Protein AF-A0A940RM54-F1 (afdb_monomer_lite)

Foldseek 3Di:
DLVVLLVLLVVLLVLLVVLLVLVVLVVVPVLNVVSVVLNVVSVVVNVCSVPDDPVVCVVCVVVSVVSSVVSNVSSVVSVVVSVVCLVVLLLVLLVLLLVLLVVLLVCVVVLVVQFAAPDPVRVVVLVVLNVVLVVQLVVLVVVVDSLSSLSSLVSSLVNLVSSVVRGSVVDPCSVVSNVSSVVSNVSNCSSPNDPDPPPPPDPDDDDDDDPPPPVVVVVVCVVVVNDDDPDPDDDDPPPPDDDDDDDDDDDDD

Sequence (253 aa):
MRAELLGRLVAAQFELEAAVARLRTGTDSVGIARGELSLNDLLALQRSVATASPSALAGMRAEILAAAATIANEAKQAASSSATDAPDALTTASARARDTVRAVMDGMKDFDPYLRFASDEDREAYRKREEANRRAIDAAMAEGTPEGTARALKLAEAQLRDAGAHGADTSPAYASRLEDIKRREAELQTAGVVSPAAGPKADGQASPEKPDDLGDVLAVLKAAGVSSPAAAESSGHGLAENQTSKGGEVRRG

Structure (mmCIF, N/CA/C/O backbone):
data_AF-A0A940RM54-F1
#
_entry.id   AF-A0A940RM54-F1
#
loop_
_atom_site.group_PDB
_atom_site.id
_atom_site.type_symbol
_atom_site.label_atom_id
_atom_site.label_alt_id
_atom_site.label_comp_id
_atom_site.label_asym_id
_atom_site.label_entity_id
_atom_site.label_seq_id
_atom_site.pdbx_PDB_ins_code
_atom_site.Cartn_x
_atom_site.Cartn_y
_atom_site.Cartn_z
_atom_site.occupancy
_atom_site.B_iso_or_equiv
_atom_site.auth_seq_id
_atom_site.auth_comp_id
_atom_site.auth_asym_id
_atom_site.auth_atom_id
_atom_site.pdbx_PDB_model_num
ATOM 1 N N . MET A 1 1 ? -23.381 12.497 39.908 1.00 84.94 1 MET A N 1
ATOM 2 C CA . MET A 1 1 ? -23.684 11.098 39.524 1.00 84.94 1 MET A CA 1
ATOM 3 C C . MET A 1 1 ? -24.062 10.960 38.049 1.00 84.94 1 MET A C 1
ATOM 5 O O . MET A 1 1 ? -23.284 10.352 37.336 1.00 84.94 1 MET A O 1
ATOM 9 N N . ARG A 1 2 ? -25.170 11.535 37.542 1.00 92.69 2 ARG A N 1
ATOM 10 C CA . ARG A 1 2 ? -25.539 11.399 36.109 1.00 92.69 2 ARG A CA 1
ATOM 11 C C . ARG A 1 2 ? -24.417 11.819 35.146 1.00 92.69 2 ARG A C 1
ATOM 13 O O . ARG A 1 2 ? -24.066 11.045 34.269 1.00 92.69 2 ARG A O 1
ATOM 20 N N . ALA A 1 3 ? -23.834 13.005 35.347 1.00 90.31 3 ALA A N 1
ATOM 21 C CA . ALA A 1 3 ? -22.737 13.506 34.511 1.00 90.31 3 ALA A CA 1
ATOM 22 C C . ALA A 1 3 ? -21.510 12.574 34.511 1.00 90.31 3 ALA A C 1
ATOM 24 O O . ALA A 1 3 ? -20.921 12.339 33.466 1.00 90.31 3 ALA A O 1
ATOM 25 N N . GLU A 1 4 ? -21.171 11.987 35.662 1.00 90.44 4 GLU A N 1
ATOM 26 C CA . GLU A 1 4 ? -20.072 11.020 35.780 1.00 90.44 4 GLU A CA 1
ATOM 27 C C . GLU A 1 4 ? -20.363 9.734 34.992 1.00 90.44 4 GLU A C 1
ATOM 29 O O . GLU A 1 4 ? -19.510 9.257 34.249 1.00 90.44 4 GLU A O 1
ATOM 34 N N . LEU A 1 5 ? -21.574 9.182 35.128 1.00 85.94 5 LEU A N 1
ATOM 35 C CA . LEU A 1 5 ? -21.983 7.966 34.420 1.00 85.94 5 LEU A CA 1
ATOM 36 C C . LEU A 1 5 ? -22.013 8.181 32.903 1.00 85.94 5 LEU A C 1
ATOM 38 O O . LEU A 1 5 ? -21.498 7.348 32.161 1.00 85.94 5 LEU A O 1
ATOM 42 N N . LEU A 1 6 ? -22.551 9.318 32.450 1.00 87.12 6 LEU A N 1
ATOM 43 C CA . LEU A 1 6 ? -22.520 9.700 31.038 1.00 87.12 6 LEU A CA 1
ATOM 44 C C . LEU A 1 6 ? -21.084 9.889 30.540 1.00 87.12 6 LEU A C 1
ATOM 46 O O . LEU A 1 6 ? -20.758 9.388 29.472 1.00 87.12 6 LEU A O 1
ATOM 50 N N . GLY A 1 7 ? -20.210 10.529 31.323 1.00 85.50 7 GLY A N 1
ATOM 51 C CA . GLY A 1 7 ? -18.798 10.691 30.971 1.00 85.50 7 GLY A CA 1
ATOM 52 C C . GLY A 1 7 ? -18.084 9.354 30.743 1.00 85.50 7 GLY A C 1
ATOM 53 O O . GLY A 1 7 ? -17.379 9.200 29.750 1.00 85.50 7 GLY A O 1
ATOM 54 N N . ARG A 1 8 ? -18.321 8.354 31.606 1.00 86.00 8 ARG A N 1
ATOM 55 C CA . ARG A 1 8 ? -17.757 7.000 31.435 1.00 86.00 8 ARG A CA 1
ATOM 56 C C . ARG A 1 8 ? -18.289 6.294 30.186 1.00 86.00 8 ARG A C 1
ATOM 58 O O . ARG A 1 8 ? -17.515 5.649 29.487 1.00 86.00 8 ARG A O 1
ATOM 65 N N . LEU A 1 9 ? -19.586 6.422 29.902 1.00 84.00 9 LEU A N 1
ATOM 66 C CA . LEU A 1 9 ? -20.199 5.842 28.703 1.00 84.00 9 LEU A CA 1
ATOM 67 C C . LEU A 1 9 ? -19.660 6.487 27.422 1.00 84.00 9 LEU A C 1
ATOM 69 O O . LEU A 1 9 ? -19.341 5.779 26.476 1.00 84.00 9 LEU A O 1
ATOM 73 N N . VAL A 1 10 ? -19.514 7.812 27.399 1.00 89.50 10 VAL A N 1
ATOM 74 C CA . VAL A 1 10 ? -18.951 8.535 26.249 1.00 89.50 10 VAL A CA 1
ATOM 75 C C . VAL A 1 10 ? -17.492 8.139 26.008 1.00 89.50 10 VAL A C 1
ATOM 77 O O . VAL A 1 10 ? -17.117 7.886 24.869 1.00 89.50 10 VAL A O 1
ATOM 80 N N . ALA A 1 11 ? -16.677 8.014 27.060 1.00 84.81 11 ALA A N 1
ATOM 81 C CA . ALA A 1 11 ? -15.298 7.541 26.920 1.00 84.81 11 ALA A CA 1
ATOM 82 C C . ALA A 1 11 ? -15.231 6.121 26.325 1.00 84.81 11 ALA A C 1
ATOM 84 O O . ALA A 1 11 ? -14.502 5.896 25.362 1.00 84.81 11 ALA A O 1
ATOM 85 N N . ALA A 1 12 ? -16.048 5.189 26.833 1.00 81.31 12 ALA A N 1
ATOM 86 C CA . ALA A 1 12 ? -16.131 3.829 26.295 1.00 81.31 12 ALA A CA 1
ATOM 87 C C . ALA A 1 12 ? -16.615 3.802 24.832 1.00 81.31 12 ALA A C 1
ATOM 89 O O . ALA A 1 12 ? -16.121 3.007 24.035 1.00 81.31 12 ALA A O 1
ATOM 90 N N . GLN A 1 13 ? -17.542 4.693 24.462 1.00 87.62 13 GLN A N 1
ATOM 91 C CA . GLN A 1 13 ? -18.000 4.845 23.082 1.00 87.62 13 GLN A CA 1
ATOM 92 C C . GLN A 1 13 ? -16.855 5.265 22.154 1.00 87.62 13 GLN A C 1
ATOM 94 O O . GLN A 1 13 ? -16.645 4.613 21.136 1.00 87.62 13 GLN A O 1
ATOM 99 N N . PHE A 1 14 ? -16.088 6.298 22.515 1.00 87.94 14 PHE A N 1
ATOM 100 C CA . PHE A 1 14 ? -14.946 6.745 21.709 1.00 87.94 14 PHE A CA 1
ATOM 101 C C . PHE A 1 14 ? -13.895 5.641 21.524 1.00 87.94 14 PHE A C 1
ATOM 103 O O . PHE A 1 14 ? -13.381 5.458 20.420 1.00 87.94 14 PHE A O 1
ATOM 110 N N . GLU A 1 15 ? -13.586 4.884 22.581 1.00 84.88 15 GLU A N 1
ATOM 111 C CA . GLU A 1 15 ? -12.653 3.753 22.497 1.00 84.88 15 GLU A CA 1
ATOM 112 C C . GLU A 1 15 ? -13.158 2.659 21.543 1.00 84.88 15 GLU A C 1
ATOM 114 O O . GLU A 1 15 ? -12.388 2.140 20.728 1.00 84.88 15 GLU A O 1
ATOM 119 N N . LEU A 1 16 ? -14.453 2.338 21.601 1.00 84.38 16 LEU A N 1
ATOM 120 C CA . LEU A 1 16 ? -15.072 1.325 20.750 1.00 84.38 16 LEU A CA 1
ATOM 121 C C . LEU A 1 16 ? -15.169 1.769 19.287 1.00 84.38 16 LEU A C 1
ATOM 123 O O . LEU A 1 16 ? -14.851 0.989 18.392 1.00 84.38 16 LEU A O 1
ATOM 127 N N . GLU A 1 17 ? -15.549 3.020 19.025 1.00 89.75 17 GLU A N 1
ATOM 128 C CA . GLU A 1 17 ? -15.576 3.588 17.671 1.00 89.75 17 GLU A CA 1
ATOM 129 C C . GLU A 1 17 ? -14.184 3.549 17.029 1.00 89.75 17 GLU A C 1
ATOM 131 O O . GLU A 1 17 ? -14.041 3.132 15.876 1.00 89.75 17 GLU A O 1
ATOM 136 N N . ALA A 1 18 ? -13.142 3.903 17.788 1.00 85.12 18 ALA A N 1
ATOM 137 C CA . ALA A 1 18 ? -11.762 3.806 17.325 1.00 85.12 18 ALA A CA 1
ATOM 138 C C . ALA A 1 18 ? -11.350 2.351 17.031 1.00 85.12 18 ALA A C 1
ATOM 140 O O . ALA A 1 18 ? -10.671 2.095 16.034 1.00 85.12 18 ALA A O 1
ATOM 141 N N . ALA A 1 19 ? -11.770 1.389 17.859 1.00 79.75 19 ALA A N 1
ATOM 142 C CA . ALA A 1 19 ? -11.509 -0.030 17.625 1.00 79.75 19 ALA A CA 1
ATOM 143 C C . ALA A 1 19 ? -12.221 -0.547 16.362 1.00 79.75 19 ALA A C 1
ATOM 145 O O . ALA A 1 19 ? -11.582 -1.175 15.520 1.00 79.75 19 ALA A O 1
ATOM 146 N N . VAL A 1 20 ? -13.502 -0.220 16.169 1.00 83.62 20 VAL A N 1
ATOM 147 C CA . VAL A 1 20 ? -14.267 -0.589 14.964 1.00 83.62 20 VAL A CA 1
ATOM 148 C C . VAL A 1 20 ? -13.659 0.034 13.709 1.00 83.62 20 VAL A C 1
ATOM 150 O O . VAL A 1 20 ? -13.533 -0.642 12.688 1.00 83.62 20 VAL A O 1
ATOM 153 N N . ALA A 1 21 ? -13.226 1.297 13.772 1.00 83.12 21 ALA A N 1
ATOM 154 C CA . ALA A 1 21 ? -12.535 1.945 12.661 1.00 83.12 21 ALA A CA 1
ATOM 155 C C . ALA A 1 21 ? -11.249 1.197 12.268 1.00 83.12 21 ALA A C 1
ATOM 157 O O . ALA A 1 21 ? -10.999 1.009 11.079 1.00 83.12 21 ALA A O 1
ATOM 158 N N . ARG A 1 22 ? -10.472 0.705 13.245 1.00 78.38 22 ARG A N 1
ATOM 159 C CA . ARG A 1 22 ? -9.294 -0.141 12.978 1.00 78.38 22 ARG A CA 1
ATOM 160 C C . ARG A 1 22 ? -9.685 -1.487 12.373 1.00 78.38 22 ARG A C 1
ATOM 162 O O . ARG A 1 22 ? -9.115 -1.869 11.357 1.00 78.38 22 ARG A O 1
ATOM 169 N N . LEU A 1 23 ? -10.686 -2.178 12.916 1.00 78.94 23 LEU A N 1
ATOM 170 C CA . LEU A 1 23 ? -11.147 -3.466 12.376 1.00 78.94 23 LEU A CA 1
ATOM 171 C C . LEU A 1 23 ? -11.626 -3.357 10.921 1.00 78.94 23 LEU A C 1
ATOM 173 O O . LEU A 1 23 ? -11.353 -4.244 10.114 1.00 78.94 23 LEU A O 1
ATOM 177 N N . ARG A 1 24 ? -12.252 -2.233 10.547 1.00 82.38 24 ARG A N 1
ATOM 178 C CA . ARG A 1 24 ? -12.631 -1.936 9.153 1.00 82.38 24 ARG A CA 1
ATOM 179 C C . ARG A 1 24 ? -11.439 -1.874 8.198 1.00 82.38 24 ARG A C 1
ATOM 181 O O . ARG A 1 24 ? -11.619 -2.143 7.015 1.00 82.38 24 ARG A O 1
ATOM 188 N N . THR A 1 25 ? -10.235 -1.580 8.690 1.00 77.81 25 THR A N 1
ATOM 189 C CA . THR A 1 25 ? -9.007 -1.669 7.881 1.00 77.81 25 THR A CA 1
ATOM 190 C C . THR A 1 25 ? -8.488 -3.106 7.741 1.00 77.81 25 THR A C 1
ATOM 192 O O . THR A 1 25 ? -7.849 -3.419 6.743 1.00 77.81 25 THR A O 1
ATOM 195 N N . GLY A 1 26 ? -8.802 -3.989 8.698 1.00 67.94 26 GLY A N 1
ATOM 196 C CA . GLY A 1 26 ? -8.299 -5.367 8.789 1.00 67.94 26 GLY A CA 1
ATOM 197 C C . GLY A 1 26 ? -9.201 -6.458 8.197 1.00 67.94 26 GLY A C 1
ATOM 198 O O . GLY A 1 26 ? -8.904 -7.635 8.349 1.00 67.94 26 GLY A O 1
ATOM 199 N N . THR A 1 27 ? -10.303 -6.119 7.522 1.00 70.19 27 THR A N 1
ATOM 200 C CA . THR A 1 27 ? -11.298 -7.070 6.959 1.00 70.19 27 THR A CA 1
ATOM 201 C C . THR A 1 27 ? -11.998 -8.009 7.961 1.00 70.19 27 THR A C 1
ATOM 203 O O . THR A 1 27 ? -12.752 -8.890 7.543 1.00 70.19 27 THR A O 1
ATOM 206 N N . ASP A 1 28 ? -11.846 -7.796 9.274 1.00 78.94 28 ASP A N 1
ATOM 207 C CA . ASP A 1 28 ? -12.507 -8.594 10.318 1.00 78.94 28 ASP A CA 1
ATOM 208 C C . ASP A 1 28 ? -14.006 -8.261 10.427 1.00 78.94 28 ASP A C 1
ATOM 210 O O . ASP A 1 28 ? -14.465 -7.507 11.286 1.00 78.94 28 ASP A O 1
ATOM 214 N N . SER A 1 29 ? -14.790 -8.832 9.512 1.00 79.00 29 SER A N 1
ATOM 215 C CA . SER A 1 29 ? -16.246 -8.648 9.443 1.00 79.00 29 SER A CA 1
ATOM 216 C C . SER A 1 29 ? -16.983 -9.057 10.724 1.00 79.00 29 SER A C 1
ATOM 218 O O . SER A 1 29 ? -17.984 -8.429 11.075 1.00 79.00 29 SER A O 1
ATOM 220 N N . VAL A 1 30 ? -16.481 -10.064 11.448 1.00 84.69 30 VAL A N 1
ATOM 221 C CA . VAL A 1 30 ? -17.090 -10.545 12.695 1.00 84.69 30 VAL A CA 1
ATOM 222 C C . VAL A 1 30 ? -16.838 -9.543 13.818 1.00 84.69 30 VAL A C 1
ATOM 224 O O . VAL A 1 30 ? -17.777 -9.169 14.526 1.00 84.69 30 VAL A O 1
ATOM 227 N N . GL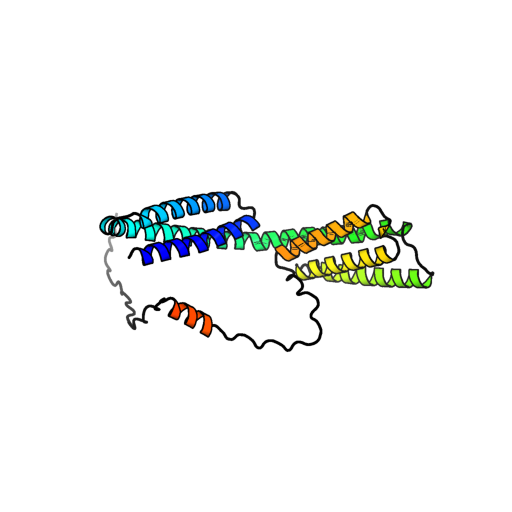Y A 1 31 ? -15.601 -9.059 13.947 1.00 84.38 31 GLY A N 1
ATOM 228 C CA . GLY A 1 31 ? -15.247 -8.008 14.896 1.00 84.38 31 GLY A CA 1
ATOM 229 C C . GLY A 1 31 ? -16.015 -6.707 14.644 1.00 84.38 31 GLY A C 1
ATOM 230 O O . GLY A 1 31 ? -16.516 -6.099 15.591 1.00 84.38 31 GLY A O 1
ATOM 231 N N . ILE A 1 32 ? -16.181 -6.309 13.376 1.00 85.31 32 ILE A N 1
ATOM 232 C CA . ILE A 1 32 ? -16.958 -5.116 12.995 1.00 85.31 32 ILE A CA 1
ATOM 233 C C . ILE A 1 32 ? -18.421 -5.259 13.427 1.00 85.31 32 ILE A C 1
ATOM 235 O O . ILE A 1 32 ? -18.931 -4.384 14.124 1.00 85.31 32 ILE A O 1
ATOM 239 N N . ALA A 1 33 ? -19.084 -6.364 13.065 1.00 86.50 33 ALA A N 1
ATOM 240 C CA . ALA A 1 33 ? -20.491 -6.584 13.402 1.00 86.50 33 ALA A CA 1
ATOM 241 C C . ALA A 1 33 ? -20.725 -6.605 14.921 1.00 86.50 33 ALA A C 1
ATOM 243 O O . ALA A 1 33 ? -21.697 -6.032 15.416 1.00 86.50 33 ALA A O 1
ATOM 244 N N . ARG A 1 34 ? -19.808 -7.223 15.677 1.00 87.50 34 ARG A N 1
ATOM 245 C CA . ARG A 1 34 ? -19.857 -7.226 17.143 1.00 87.50 34 ARG A CA 1
ATOM 246 C C . ARG A 1 34 ? -19.687 -5.821 17.720 1.00 87.50 34 ARG A C 1
ATOM 248 O O . ARG A 1 34 ? -20.461 -5.435 18.589 1.00 87.50 34 ARG A O 1
ATOM 255 N N . GLY A 1 35 ? -18.722 -5.047 17.226 1.00 88.25 35 GLY A N 1
ATOM 256 C CA . GLY A 1 35 ? -18.509 -3.676 17.688 1.00 88.25 35 GLY A CA 1
ATOM 257 C C . GLY A 1 35 ? -19.691 -2.749 17.384 1.00 88.25 35 GLY A C 1
ATOM 258 O O . GLY A 1 35 ? -20.064 -1.937 18.227 1.00 88.25 35 GLY A O 1
ATOM 259 N N . GLU A 1 36 ? -20.337 -2.902 16.226 1.00 91.06 36 GLU A N 1
ATOM 260 C CA . GLU A 1 36 ? -21.557 -2.158 15.877 1.00 91.06 36 GLU A CA 1
ATOM 261 C C . GLU A 1 36 ? -22.746 -2.517 16.779 1.00 91.06 36 GLU A C 1
ATOM 263 O O . GLU A 1 36 ? -23.523 -1.636 17.159 1.00 91.06 36 GLU A O 1
ATOM 268 N N . LEU A 1 37 ? -22.876 -3.787 17.170 1.00 92.56 37 LEU A N 1
ATOM 269 C CA . LEU A 1 37 ? -23.870 -4.210 18.157 1.00 92.56 37 LEU A CA 1
ATOM 270 C C . LEU A 1 37 ? -23.599 -3.557 19.523 1.00 92.56 37 LEU A C 1
ATOM 272 O O . LEU A 1 37 ? -24.487 -2.898 20.064 1.00 92.56 37 LEU A O 1
ATOM 276 N N . SER A 1 38 ? -22.359 -3.638 20.020 1.00 90.19 38 SER A N 1
ATOM 277 C CA . SER A 1 38 ? -21.953 -3.028 21.294 1.00 90.19 38 SER A CA 1
ATOM 278 C C . SER A 1 38 ? -22.165 -1.502 21.308 1.00 90.19 38 SER A C 1
ATOM 280 O O . SER A 1 38 ? -22.564 -0.948 22.333 1.00 90.19 38 SER A O 1
ATOM 282 N N . LEU A 1 39 ? -21.972 -0.802 20.178 1.00 91.25 39 LEU A N 1
ATOM 283 C CA . LEU A 1 39 ? -22.269 0.635 20.057 1.00 91.25 39 LEU A CA 1
ATOM 284 C C . LEU A 1 39 ? -23.768 0.939 20.195 1.00 91.25 39 LEU A C 1
ATOM 286 O O . LEU A 1 39 ? -24.143 1.898 20.874 1.00 91.25 39 LEU A O 1
ATOM 290 N N . ASN A 1 40 ? -24.633 0.124 19.587 1.00 92.56 40 ASN A N 1
ATOM 291 C CA . ASN A 1 40 ? -26.083 0.291 19.702 1.00 92.56 40 ASN A CA 1
ATOM 292 C C . ASN A 1 40 ? -26.571 0.089 21.144 1.00 92.56 40 ASN A C 1
ATOM 294 O O . ASN A 1 40 ? -27.399 0.873 21.626 1.00 92.56 40 ASN A O 1
ATOM 298 N N . ASP A 1 41 ? -26.020 -0.901 21.847 1.00 90.69 41 ASP A N 1
ATOM 299 C CA . ASP A 1 41 ? -26.321 -1.155 23.259 1.00 90.69 41 ASP A CA 1
ATOM 300 C C . ASP A 1 41 ? -25.892 0.028 24.142 1.00 90.69 41 ASP A C 1
ATOM 302 O O . ASP A 1 41 ? -26.648 0.487 25.006 1.00 90.69 41 ASP A O 1
ATOM 306 N N . LEU A 1 42 ? -24.718 0.607 23.868 1.00 91.38 42 LEU A N 1
ATOM 307 C CA . LEU A 1 42 ? -24.198 1.781 24.573 1.00 91.38 42 LEU A CA 1
ATOM 308 C C . LEU A 1 42 ? -25.112 3.007 24.378 1.00 91.38 42 LEU A C 1
ATOM 310 O O . LEU A 1 42 ? -25.454 3.691 25.347 1.00 91.38 42 LEU A O 1
ATOM 314 N N . LEU A 1 43 ? -25.591 3.250 23.154 1.00 92.06 43 LEU A N 1
ATOM 315 C CA . LEU A 1 43 ? -26.546 4.326 22.855 1.00 92.06 43 LEU A CA 1
ATOM 316 C C . LEU A 1 43 ? -27.910 4.111 23.534 1.00 92.06 43 LEU A C 1
ATOM 318 O O . LEU A 1 43 ? -28.557 5.068 23.974 1.00 92.06 43 LEU A O 1
ATOM 322 N N . ALA A 1 44 ? -28.383 2.866 23.636 1.00 93.19 44 ALA A N 1
ATOM 323 C CA . ALA A 1 44 ? -29.595 2.541 24.389 1.00 93.19 44 ALA A CA 1
ATOM 324 C C . ALA A 1 44 ? -29.419 2.814 25.896 1.00 93.19 44 ALA A C 1
ATOM 326 O O . ALA A 1 44 ? -30.299 3.412 26.530 1.00 93.19 44 ALA A O 1
ATOM 327 N N . LEU A 1 45 ? -28.256 2.466 26.452 1.00 92.69 45 LEU A N 1
ATOM 328 C CA . LEU A 1 45 ? -27.916 2.719 27.850 1.00 92.69 45 LEU A CA 1
ATOM 329 C C . LEU A 1 45 ? -27.782 4.223 28.146 1.00 92.69 45 LEU A C 1
ATOM 331 O O . LEU A 1 45 ? -28.334 4.703 29.136 1.00 92.69 45 LEU A O 1
ATOM 335 N N . GLN A 1 46 ? -27.146 5.000 27.261 1.00 92.94 46 GLN A N 1
ATOM 336 C CA . GLN A 1 46 ? -27.059 6.463 27.380 1.00 92.94 46 GLN A CA 1
ATOM 337 C C . GLN A 1 46 ? -28.444 7.126 27.410 1.00 92.94 46 GLN A C 1
ATOM 339 O O . GLN A 1 46 ? -28.700 7.981 28.264 1.00 92.94 46 GLN A O 1
ATOM 344 N N . ARG A 1 47 ? -29.365 6.705 26.527 1.00 94.88 47 ARG A N 1
ATOM 345 C CA . ARG A 1 47 ? -30.757 7.192 26.526 1.00 94.88 47 ARG A CA 1
ATOM 346 C C . ARG A 1 47 ? -31.472 6.867 27.839 1.00 94.88 47 ARG A C 1
ATOM 348 O O . ARG A 1 47 ? -32.131 7.740 28.398 1.00 94.88 47 ARG A O 1
ATOM 355 N N . SER A 1 48 ? -31.272 5.660 28.367 1.00 94.75 48 SER A N 1
ATOM 356 C CA . SER A 1 48 ? -31.848 5.235 29.650 1.00 94.75 48 SER A CA 1
ATOM 357 C C . SER A 1 48 ? -31.320 6.072 30.823 1.00 94.75 48 SER A C 1
ATOM 359 O O . SER A 1 48 ? -32.099 6.539 31.653 1.00 94.75 48 SER A O 1
ATOM 361 N N . VAL A 1 49 ? -30.012 6.356 30.862 1.00 93.12 49 VAL A N 1
ATOM 362 C CA . VAL A 1 49 ? -29.375 7.211 31.885 1.00 93.12 49 VAL A CA 1
ATOM 363 C C . VAL A 1 49 ? -29.868 8.661 31.819 1.00 93.12 49 VAL A C 1
ATOM 365 O O . VAL A 1 49 ? -30.022 9.315 32.859 1.00 93.12 49 VAL A O 1
ATOM 368 N N . ALA A 1 50 ? -30.131 9.173 30.614 1.00 92.81 50 ALA A N 1
ATOM 369 C CA . ALA A 1 50 ? -30.620 10.534 30.417 1.00 92.81 50 ALA A CA 1
ATOM 370 C C . ALA A 1 50 ? -32.005 10.752 31.055 1.00 92.81 50 ALA A C 1
ATOM 372 O O . ALA A 1 50 ? -32.241 11.805 31.654 1.00 92.81 50 ALA A O 1
ATOM 373 N N . THR A 1 51 ? -32.889 9.750 30.993 1.00 95.69 51 THR A N 1
ATOM 374 C CA . THR A 1 51 ? -34.264 9.831 31.516 1.00 95.69 51 THR A CA 1
ATOM 375 C C . THR A 1 51 ? -34.454 9.202 32.901 1.00 95.69 51 THR A C 1
ATOM 377 O O . THR A 1 51 ? -35.487 9.425 33.529 1.00 95.69 51 THR A O 1
ATOM 380 N N . ALA A 1 52 ? -33.486 8.431 33.410 1.00 95.50 52 ALA A N 1
ATOM 381 C CA . ALA A 1 52 ? -33.590 7.734 34.694 1.00 95.50 52 ALA A CA 1
ATOM 382 C C . ALA A 1 52 ? -33.707 8.689 35.896 1.00 95.50 52 ALA A C 1
ATOM 384 O O . ALA A 1 52 ? -32.989 9.689 35.996 1.00 95.50 52 ALA A O 1
ATOM 385 N N . SER A 1 53 ? -34.573 8.349 36.855 1.00 96.69 53 SER A N 1
ATOM 386 C CA . SER A 1 53 ? -34.669 9.046 38.143 1.00 96.69 53 SER A CA 1
ATOM 387 C C . SER A 1 53 ? -33.397 8.847 38.992 1.00 96.69 53 SER A C 1
ATOM 389 O O . SER A 1 53 ? -32.634 7.910 38.747 1.00 96.69 53 SER A O 1
ATOM 391 N N . PRO A 1 54 ? -33.146 9.674 40.026 1.00 93.69 54 PRO A N 1
ATOM 392 C CA . PRO A 1 54 ? -31.966 9.516 40.883 1.00 93.69 54 PRO A CA 1
ATOM 393 C C . PRO A 1 54 ? -31.839 8.136 41.549 1.00 93.69 54 PRO A C 1
ATOM 395 O O . PRO A 1 54 ? -30.734 7.606 41.640 1.00 93.69 54 PRO A O 1
ATOM 398 N N . SER A 1 55 ? -32.951 7.528 41.978 1.00 93.19 55 SER A N 1
ATOM 399 C CA . SER A 1 55 ? -32.953 6.181 42.566 1.00 93.19 55 SER A CA 1
ATOM 400 C C . SER A 1 55 ? -32.676 5.092 41.527 1.00 93.19 55 SER A C 1
ATOM 402 O O . SER A 1 55 ? -31.905 4.175 41.798 1.00 93.19 55 SER A O 1
ATOM 404 N N . ALA A 1 56 ? -33.232 5.219 40.317 1.00 94.25 56 ALA A N 1
ATOM 405 C CA . ALA A 1 56 ? -32.941 4.310 39.211 1.00 94.25 56 ALA A CA 1
ATOM 406 C C . ALA A 1 56 ? -31.464 4.388 38.786 1.00 94.25 56 ALA A C 1
ATOM 408 O O . ALA A 1 56 ? -30.831 3.356 38.582 1.00 94.25 56 ALA A O 1
ATOM 409 N N . LEU A 1 57 ? -30.879 5.593 38.746 1.00 92.69 57 LEU A N 1
ATOM 410 C CA . LEU A 1 57 ? -29.452 5.790 38.457 1.00 92.69 57 LEU A CA 1
ATOM 411 C C . LEU A 1 57 ? -28.540 5.083 39.465 1.00 92.69 57 LEU A C 1
ATOM 413 O O . LEU A 1 57 ? -27.507 4.539 39.077 1.00 92.69 57 LEU A O 1
ATOM 417 N N . ALA A 1 58 ? -28.914 5.073 40.747 1.00 90.31 58 ALA A N 1
ATOM 418 C CA . ALA A 1 58 ? -28.165 4.344 41.764 1.00 90.31 58 ALA A CA 1
ATOM 419 C C . ALA A 1 58 ? -28.186 2.826 41.502 1.00 90.31 58 ALA A C 1
ATOM 421 O O . ALA A 1 58 ? -27.148 2.179 41.640 1.00 90.31 58 ALA A O 1
ATOM 422 N N . GLY A 1 59 ? -29.327 2.281 41.058 1.00 92.06 59 GLY A N 1
ATOM 423 C CA . GLY A 1 59 ? -29.460 0.875 40.657 1.00 92.06 59 GLY A CA 1
ATOM 424 C C . GLY A 1 59 ? -28.681 0.522 39.384 1.00 92.06 59 GLY A C 1
ATOM 425 O O . GLY A 1 59 ? -28.022 -0.511 39.335 1.00 92.06 59 GLY A O 1
ATOM 426 N N . MET A 1 60 ? -28.670 1.416 38.391 1.00 91.31 60 MET A N 1
ATOM 427 C CA . MET A 1 60 ? -27.967 1.220 37.111 1.00 91.31 60 MET A CA 1
ATOM 428 C C . MET A 1 60 ? -26.441 1.351 37.220 1.00 91.31 60 MET A C 1
ATOM 430 O O . MET A 1 60 ? -25.720 1.008 36.285 1.00 91.31 60 MET A O 1
ATOM 434 N N . ARG A 1 61 ? -25.906 1.864 38.337 1.00 90.38 61 ARG A N 1
ATOM 435 C CA . ARG A 1 61 ? -24.471 2.170 38.465 1.00 90.38 61 ARG A CA 1
ATOM 436 C C . ARG A 1 61 ? -23.582 0.954 38.202 1.00 90.38 61 ARG A C 1
ATOM 438 O O . ARG A 1 61 ? -22.583 1.088 37.502 1.00 90.38 61 ARG A O 1
ATOM 445 N N . ALA A 1 62 ? -23.920 -0.207 38.761 1.00 86.62 62 ALA A N 1
ATOM 446 C CA . ALA A 1 62 ? -23.128 -1.422 38.574 1.00 86.62 62 ALA A CA 1
ATOM 447 C C . ALA A 1 62 ? -23.174 -1.913 37.118 1.00 86.62 62 ALA A C 1
ATOM 449 O O . ALA A 1 62 ? -22.142 -2.283 36.566 1.00 86.62 62 ALA A O 1
ATOM 450 N N . GLU A 1 63 ? -24.345 -1.834 36.485 1.00 89.31 63 GLU A N 1
ATOM 451 C CA . GLU A 1 63 ? -24.556 -2.215 35.087 1.00 89.31 63 GLU A CA 1
ATOM 452 C C . GLU A 1 63 ? -23.766 -1.316 34.127 1.00 89.31 63 GLU A C 1
ATOM 454 O O . GLU A 1 63 ? -23.065 -1.816 33.255 1.00 89.31 63 GLU A O 1
ATOM 459 N N . ILE A 1 64 ? -23.774 0.003 34.347 1.00 87.38 64 ILE A N 1
ATOM 460 C CA . ILE A 1 64 ? -23.009 0.967 33.539 1.00 87.38 64 ILE A CA 1
ATOM 461 C C . ILE A 1 64 ? -21.504 0.720 33.648 1.00 87.38 64 ILE A C 1
ATOM 463 O O . ILE A 1 64 ? -20.791 0.772 32.647 1.00 87.38 64 ILE A O 1
ATOM 467 N N . LEU A 1 65 ? -21.008 0.448 34.859 1.00 84.38 65 LEU A N 1
ATOM 468 C CA . LEU A 1 65 ? -19.592 0.149 35.069 1.00 84.38 65 LEU A CA 1
ATOM 469 C C . LEU A 1 65 ? -19.190 -1.177 34.419 1.00 84.38 65 LEU A C 1
ATOM 471 O O . LEU A 1 65 ? -18.120 -1.246 33.818 1.00 84.38 65 LEU A O 1
ATOM 475 N N . ALA A 1 66 ? -20.045 -2.197 34.504 1.00 86.81 66 ALA A N 1
ATOM 476 C CA . ALA A 1 66 ? -19.820 -3.479 33.848 1.00 86.81 66 ALA A CA 1
ATOM 477 C C . ALA A 1 66 ? -19.831 -3.339 32.318 1.00 86.81 66 ALA A C 1
ATOM 479 O O . ALA A 1 66 ? -18.917 -3.831 31.664 1.00 86.81 66 ALA A O 1
ATOM 480 N N . ALA A 1 67 ? -20.800 -2.613 31.752 1.00 83.19 67 ALA A N 1
ATOM 481 C CA . ALA A 1 67 ? -20.885 -2.357 30.316 1.00 83.19 67 ALA A CA 1
ATOM 482 C C . ALA A 1 67 ? -19.644 -1.612 29.801 1.00 83.19 67 ALA A C 1
ATOM 484 O O . ALA A 1 67 ? -19.008 -2.059 28.849 1.00 83.19 67 ALA A O 1
ATOM 485 N N . ALA A 1 68 ? -19.238 -0.529 30.475 1.00 79.75 68 ALA A N 1
ATOM 486 C CA . ALA A 1 68 ? -18.039 0.222 30.108 1.00 79.75 68 ALA A CA 1
ATOM 487 C C . ALA A 1 68 ? -16.764 -0.638 30.191 1.00 79.75 68 ALA A C 1
ATOM 489 O O . ALA A 1 68 ? -15.919 -0.568 29.301 1.00 79.75 68 ALA A O 1
ATOM 490 N N . ALA A 1 69 ? -16.628 -1.477 31.225 1.00 84.56 69 ALA A N 1
ATOM 491 C CA . ALA A 1 69 ? -15.482 -2.373 31.370 1.00 84.56 69 ALA A CA 1
ATOM 492 C C . ALA A 1 69 ? -15.445 -3.464 30.288 1.00 84.56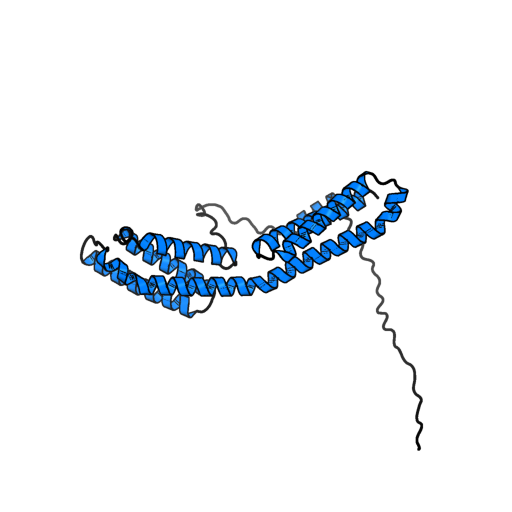 69 ALA A C 1
ATOM 494 O O . ALA A 1 69 ? -14.379 -3.743 29.740 1.00 84.56 69 ALA A O 1
ATOM 495 N N . THR A 1 70 ? -16.594 -4.060 29.958 1.00 86.69 70 THR A N 1
ATOM 496 C CA . THR A 1 70 ? -16.713 -5.036 28.866 1.00 86.69 70 THR A CA 1
ATOM 497 C C . THR A 1 70 ? -16.296 -4.409 27.542 1.00 86.69 70 THR A C 1
ATOM 499 O O . THR A 1 70 ? -15.448 -4.967 26.856 1.00 86.69 70 THR A O 1
ATOM 502 N N . ILE A 1 71 ? -16.798 -3.214 27.231 1.00 83.19 71 ILE A N 1
ATOM 503 C CA . ILE A 1 71 ? -16.489 -2.504 25.985 1.00 83.19 71 ILE A CA 1
ATOM 504 C C . ILE A 1 71 ? -15.006 -2.131 25.901 1.00 83.19 71 ILE A C 1
ATOM 506 O O . ILE A 1 71 ? -14.368 -2.377 24.879 1.00 83.19 71 ILE A O 1
ATOM 510 N N . ALA A 1 72 ? -14.421 -1.617 26.985 1.00 80.69 72 ALA A N 1
ATOM 511 C CA . ALA A 1 72 ? -12.989 -1.330 27.034 1.00 80.69 72 ALA A CA 1
ATOM 512 C C . ALA A 1 72 ? -12.141 -2.600 26.819 1.00 80.69 72 ALA A C 1
ATOM 514 O O . ALA A 1 72 ? -11.095 -2.558 26.169 1.00 80.69 72 ALA A O 1
ATOM 515 N N . ASN A 1 73 ? -12.583 -3.751 27.338 1.00 85.75 73 ASN A N 1
ATOM 516 C CA . ASN A 1 73 ? -11.915 -5.031 27.107 1.00 85.75 73 ASN A CA 1
ATOM 517 C C . ASN A 1 73 ? -12.084 -5.526 25.663 1.00 85.75 73 ASN A C 1
ATOM 519 O O . ASN A 1 73 ? -11.109 -6.007 25.089 1.00 85.75 73 ASN A O 1
ATOM 523 N N . GLU A 1 74 ? -13.264 -5.372 25.056 1.00 84.25 74 GLU A N 1
ATOM 524 C CA . GLU A 1 74 ? -13.498 -5.687 23.639 1.00 84.25 74 GLU A CA 1
ATOM 525 C C . GLU A 1 74 ? -12.625 -4.817 22.723 1.00 84.25 74 GLU A C 1
ATOM 527 O O . GLU A 1 74 ? -11.963 -5.340 21.828 1.00 84.25 74 GLU A O 1
ATOM 532 N N . ALA A 1 75 ? -12.534 -3.512 22.993 1.00 77.75 75 ALA A N 1
ATOM 533 C CA . ALA A 1 75 ? -11.675 -2.594 22.249 1.00 77.75 75 ALA A CA 1
ATOM 534 C C . ALA A 1 75 ? -10.185 -2.970 22.364 1.00 77.75 75 ALA A C 1
ATOM 536 O O . ALA A 1 75 ? -9.454 -2.945 21.369 1.00 77.75 75 ALA A O 1
ATOM 537 N N . LYS A 1 76 ? -9.728 -3.375 23.559 1.00 82.50 76 LYS A N 1
ATOM 538 C CA . LYS A 1 76 ? -8.360 -3.885 23.771 1.00 82.50 76 LYS A CA 1
ATOM 539 C C . LYS A 1 76 ? -8.111 -5.199 23.035 1.00 82.50 76 LYS A C 1
ATOM 541 O O . LYS A 1 76 ? -7.056 -5.344 22.423 1.00 82.50 76 LYS A O 1
ATOM 546 N N . GLN A 1 77 ? -9.065 -6.131 23.072 1.00 82.25 77 GLN A N 1
ATOM 547 C CA . GLN A 1 77 ? -8.967 -7.404 22.356 1.00 82.25 77 GLN A CA 1
ATOM 548 C C . GLN A 1 77 ? -8.885 -7.179 20.846 1.00 82.25 77 GLN A C 1
ATOM 550 O O . GLN A 1 77 ? -7.945 -7.664 20.223 1.00 82.25 77 GLN A O 1
ATOM 555 N N . ALA A 1 78 ? -9.774 -6.356 20.287 1.00 77.94 78 ALA A N 1
ATOM 556 C CA . ALA A 1 78 ? -9.744 -5.966 18.880 1.00 77.94 78 ALA A CA 1
ATOM 557 C C . ALA A 1 78 ? -8.385 -5.368 18.483 1.00 77.94 78 ALA A C 1
ATOM 559 O O . ALA A 1 78 ? -7.790 -5.786 17.493 1.00 77.94 78 ALA A O 1
ATOM 560 N N . ALA A 1 79 ? -7.846 -4.452 19.297 1.00 73.00 79 ALA A N 1
ATOM 561 C CA . ALA A 1 79 ? -6.530 -3.864 19.057 1.00 73.00 79 ALA A CA 1
ATOM 562 C C . ALA A 1 79 ? -5.391 -4.901 19.099 1.00 73.00 79 ALA A C 1
ATOM 564 O O . ALA A 1 79 ? -4.451 -4.806 18.311 1.00 73.00 79 ALA A O 1
ATOM 565 N N . SER A 1 80 ? -5.468 -5.896 19.988 1.00 75.56 80 SER A N 1
ATOM 566 C CA . SER A 1 80 ? -4.470 -6.970 20.070 1.00 75.56 80 SER A CA 1
ATOM 567 C C . SER A 1 80 ? -4.566 -7.983 18.923 1.00 75.56 80 SER A C 1
ATOM 569 O O . SER A 1 80 ? -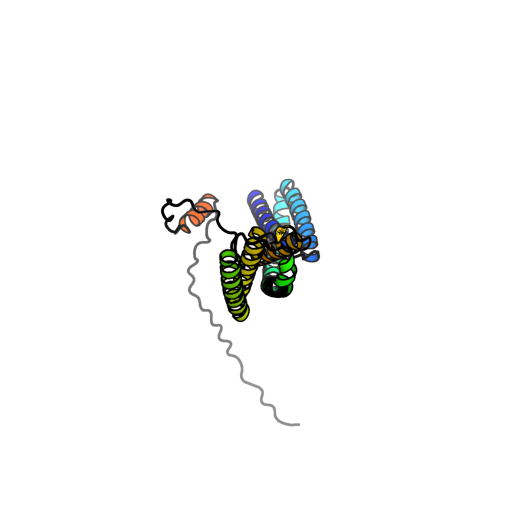3.533 -8.431 18.428 1.00 75.56 80 SER A O 1
ATOM 571 N N . SER A 1 81 ? -5.775 -8.287 18.443 1.00 68.75 81 SER A N 1
ATOM 572 C CA . SER A 1 81 ? -5.992 -9.155 17.281 1.00 68.75 81 SER A CA 1
ATOM 573 C C . SER A 1 81 ? -5.436 -8.517 16.006 1.00 68.75 81 SER A C 1
ATOM 575 O O . SER A 1 81 ? -4.697 -9.162 15.270 1.00 68.75 81 SER A O 1
ATOM 577 N N . SER A 1 82 ? -5.638 -7.207 15.811 1.00 60.53 82 SER A N 1
ATOM 578 C CA . SER A 1 82 ? -5.050 -6.482 14.670 1.00 60.53 82 SER A CA 1
ATOM 579 C C . SER A 1 82 ? -3.514 -6.498 14.669 1.00 60.53 82 SER A C 1
ATOM 581 O O . SER A 1 82 ? -2.890 -6.475 13.611 1.00 60.53 82 SER A O 1
ATOM 583 N N . ALA A 1 83 ? -2.883 -6.544 15.847 1.00 58.00 83 ALA A N 1
ATOM 584 C CA . ALA A 1 83 ? -1.427 -6.613 15.963 1.00 58.00 83 ALA A CA 1
ATOM 585 C C . ALA A 1 83 ? -0.859 -7.988 15.574 1.00 58.00 83 ALA A C 1
ATOM 587 O O . ALA A 1 83 ? 0.322 -8.080 15.244 1.00 58.00 83 ALA A O 1
ATOM 588 N N . THR A 1 84 ? -1.683 -9.042 15.600 1.00 55.72 84 THR A N 1
ATOM 589 C CA . THR A 1 84 ? -1.267 -10.389 15.181 1.00 55.72 84 THR A CA 1
ATOM 590 C C . THR A 1 84 ? -1.327 -10.545 13.658 1.00 55.72 84 THR A C 1
ATOM 592 O O . THR A 1 84 ? -0.469 -11.213 13.093 1.00 55.72 84 THR A O 1
ATOM 595 N N . ASP A 1 85 ? -2.244 -9.835 12.990 1.00 58.62 85 ASP A N 1
ATOM 596 C CA . ASP A 1 85 ? -2.387 -9.842 11.525 1.00 58.62 85 ASP A CA 1
ATOM 597 C C . ASP A 1 85 ? -1.441 -8.864 10.803 1.00 58.62 85 ASP A C 1
ATOM 599 O O . ASP A 1 85 ? -1.122 -9.044 9.629 1.00 58.62 85 ASP A O 1
ATOM 603 N N . ALA A 1 86 ? -0.960 -7.817 11.482 1.00 60.12 86 ALA A N 1
ATOM 604 C CA . ALA A 1 86 ? -0.030 -6.838 10.911 1.00 60.12 86 ALA A CA 1
ATOM 605 C C . ALA A 1 86 ? 1.275 -7.444 10.333 1.00 60.12 86 ALA A C 1
ATOM 607 O O . ALA A 1 86 ? 1.630 -7.096 9.200 1.00 60.12 86 ALA A O 1
ATOM 608 N N . PRO A 1 87 ? 1.999 -8.350 11.030 1.00 62.75 87 PRO A N 1
ATOM 609 C CA . PRO A 1 87 ? 3.179 -9.001 10.455 1.00 62.75 87 PRO A CA 1
ATOM 610 C C . PRO A 1 87 ? 2.841 -9.882 9.241 1.00 62.75 87 PRO A C 1
ATOM 612 O O . PRO A 1 87 ? 3.636 -9.947 8.298 1.00 62.75 87 PRO A O 1
ATOM 615 N N . ASP A 1 88 ? 1.651 -10.484 9.201 1.00 77.81 88 ASP A N 1
ATOM 616 C CA . ASP A 1 88 ? 1.191 -11.290 8.064 1.00 77.81 88 ASP A CA 1
ATOM 617 C C . ASP A 1 88 ? 0.804 -10.420 6.861 1.00 77.81 88 ASP A C 1
ATOM 619 O O . ASP A 1 88 ? 1.170 -10.730 5.719 1.00 77.81 88 ASP A O 1
ATOM 623 N N . ALA A 1 89 ? 0.142 -9.284 7.097 1.00 81.12 89 ALA A N 1
ATOM 624 C CA . ALA A 1 89 ? -0.188 -8.302 6.067 1.00 81.12 89 ALA A CA 1
ATOM 625 C C . ALA A 1 89 ? 1.080 -7.727 5.421 1.00 81.12 89 ALA A C 1
ATOM 627 O O . ALA A 1 89 ? 1.187 -7.671 4.192 1.00 81.12 89 ALA A O 1
ATOM 628 N N . LEU A 1 90 ? 2.076 -7.377 6.238 1.00 87.19 90 LEU A N 1
ATOM 629 C CA . LEU A 1 90 ? 3.367 -6.878 5.776 1.00 87.19 90 LEU A CA 1
ATOM 630 C C . LEU A 1 90 ? 4.152 -7.926 4.976 1.00 87.19 90 LEU A C 1
ATOM 632 O O . LEU A 1 90 ? 4.675 -7.635 3.894 1.00 87.19 90 LEU A O 1
ATOM 636 N N . THR A 1 91 ? 4.214 -9.158 5.479 1.00 87.81 91 THR A N 1
ATOM 637 C CA . THR A 1 91 ? 4.895 -10.266 4.796 1.00 87.81 91 THR A CA 1
ATOM 638 C C . THR A 1 91 ? 4.233 -10.561 3.449 1.00 87.81 91 THR A C 1
ATOM 640 O O . THR A 1 91 ? 4.920 -10.713 2.433 1.00 87.81 91 THR A O 1
ATOM 643 N N . THR A 1 92 ? 2.898 -10.556 3.411 1.00 89.06 92 THR A N 1
ATOM 644 C CA . THR A 1 92 ? 2.102 -10.763 2.194 1.00 89.06 92 THR A CA 1
ATOM 645 C C . THR A 1 92 ? 2.303 -9.633 1.183 1.00 89.06 92 THR A C 1
ATOM 647 O O . THR A 1 92 ? 2.565 -9.905 0.008 1.00 89.06 92 THR A O 1
ATOM 650 N N . ALA A 1 93 ? 2.231 -8.371 1.618 1.00 91.12 93 ALA A N 1
ATOM 651 C CA . ALA A 1 93 ? 2.478 -7.209 0.764 1.00 91.12 93 ALA A CA 1
ATOM 652 C C . ALA A 1 93 ? 3.901 -7.242 0.183 1.00 91.12 93 ALA A C 1
ATOM 654 O O . ALA A 1 93 ? 4.092 -7.071 -1.022 1.00 91.12 93 ALA A O 1
ATOM 655 N N . SER A 1 94 ? 4.893 -7.576 1.012 1.00 93.75 94 SER A N 1
ATOM 656 C CA . SER A 1 94 ? 6.292 -7.713 0.593 1.00 93.75 94 SER A CA 1
ATOM 657 C C . SER A 1 94 ? 6.497 -8.861 -0.398 1.00 93.75 94 SER A C 1
ATOM 659 O O . SER A 1 94 ? 7.272 -8.733 -1.341 1.00 93.75 94 SER A O 1
ATOM 661 N N . ALA A 1 95 ? 5.814 -9.996 -0.238 1.00 93.69 95 ALA A N 1
ATOM 662 C CA . ALA A 1 95 ? 5.868 -11.086 -1.215 1.00 93.69 95 ALA A CA 1
ATOM 663 C C . ALA A 1 95 ? 5.295 -10.660 -2.578 1.00 93.69 95 ALA A C 1
ATOM 665 O O . ALA A 1 95 ? 5.971 -10.788 -3.597 1.00 93.69 95 ALA A O 1
ATOM 666 N N . ARG A 1 96 ? 4.102 -10.053 -2.592 1.00 94.94 96 ARG A N 1
ATOM 667 C CA . ARG A 1 96 ? 3.451 -9.576 -3.825 1.00 94.94 96 ARG A CA 1
ATOM 668 C C . ARG A 1 96 ? 4.251 -8.486 -4.535 1.00 94.94 96 ARG A C 1
ATOM 670 O O . ARG A 1 96 ? 4.314 -8.472 -5.766 1.00 94.94 96 ARG A O 1
ATOM 677 N N . ALA A 1 97 ? 4.857 -7.575 -3.777 1.00 97.00 97 ALA A N 1
ATOM 678 C CA . ALA A 1 97 ? 5.733 -6.546 -4.321 1.00 97.00 97 ALA A CA 1
ATOM 679 C C . ALA A 1 97 ? 6.987 -7.162 -4.958 1.00 97.00 97 ALA A C 1
ATOM 681 O O . ALA A 1 97 ? 7.312 -6.813 -6.090 1.00 97.00 97 ALA A O 1
ATOM 682 N N . ARG A 1 98 ? 7.630 -8.139 -4.301 1.00 96.88 98 ARG A N 1
ATOM 683 C CA . ARG A 1 98 ? 8.766 -8.885 -4.874 1.00 96.88 98 ARG A CA 1
ATOM 684 C C . ARG A 1 98 ? 8.400 -9.580 -6.183 1.00 96.88 98 ARG A C 1
ATOM 686 O O . ARG A 1 98 ? 9.154 -9.487 -7.149 1.00 96.88 98 ARG A O 1
ATOM 693 N N . ASP A 1 99 ? 7.248 -10.240 -6.236 1.00 97.25 99 ASP A N 1
ATOM 694 C CA . ASP A 1 99 ? 6.783 -10.907 -7.457 1.00 97.25 99 ASP A CA 1
ATOM 695 C C . ASP A 1 99 ? 6.485 -9.905 -8.576 1.00 97.25 99 ASP A C 1
ATOM 697 O O . ASP A 1 99 ? 6.825 -10.149 -9.731 1.00 97.25 99 ASP A O 1
ATOM 701 N N . THR A 1 100 ? 5.932 -8.739 -8.230 1.00 98.06 100 THR A N 1
ATOM 702 C CA . THR A 1 100 ? 5.688 -7.651 -9.188 1.00 98.06 100 THR A CA 1
ATOM 703 C C . THR A 1 100 ? 7.001 -7.089 -9.735 1.00 98.06 100 THR A C 1
ATOM 705 O O . THR A 1 100 ? 7.125 -6.924 -10.944 1.00 98.06 100 THR A O 1
ATOM 708 N N . VAL A 1 101 ? 8.007 -6.857 -8.882 1.00 98.19 101 VAL A N 1
ATOM 709 C CA . VAL A 1 101 ? 9.346 -6.421 -9.317 1.00 98.19 101 VAL A CA 1
ATOM 710 C C . VAL A 1 101 ? 9.950 -7.423 -10.297 1.00 98.19 101 VAL A C 1
ATOM 712 O O . VAL A 1 101 ? 10.394 -7.019 -11.369 1.00 98.19 101 VAL A O 1
ATOM 715 N N . ARG A 1 102 ? 9.922 -8.725 -9.978 1.00 97.94 102 ARG A N 1
ATOM 716 C CA . ARG A 1 102 ? 10.432 -9.772 -10.881 1.00 97.94 102 ARG A CA 1
ATOM 717 C C . ARG A 1 102 ? 9.698 -9.767 -12.218 1.00 97.94 102 ARG A C 1
ATOM 719 O O . ARG A 1 102 ? 10.343 -9.671 -13.253 1.00 97.94 102 ARG A O 1
ATOM 726 N N . ALA A 1 103 ? 8.365 -9.773 -12.193 1.00 97.31 103 ALA A N 1
ATOM 727 C CA . ALA A 1 103 ? 7.551 -9.772 -13.405 1.00 97.31 103 ALA A CA 1
ATOM 728 C C . ALA A 1 103 ? 7.810 -8.541 -14.292 1.00 97.31 103 ALA A C 1
ATOM 730 O O . ALA A 1 103 ? 7.888 -8.662 -15.514 1.00 97.31 103 ALA A O 1
ATOM 731 N N . VAL A 1 104 ? 7.973 -7.358 -13.688 1.00 97.38 104 VAL A N 1
ATOM 732 C CA . VAL A 1 104 ? 8.328 -6.132 -14.417 1.00 97.38 104 VAL A CA 1
ATOM 733 C C . VAL A 1 104 ? 9.706 -6.272 -15.054 1.00 97.38 104 VAL A C 1
ATOM 735 O O . VAL A 1 104 ? 9.836 -6.014 -16.248 1.00 97.38 104 VAL A O 1
ATOM 738 N N . MET A 1 105 ? 10.713 -6.706 -14.290 1.00 97.69 105 MET A N 1
ATOM 739 C CA . MET A 1 105 ? 12.093 -6.812 -14.770 1.00 97.69 105 MET A CA 1
ATOM 740 C C . MET A 1 105 ? 12.275 -7.880 -15.849 1.00 97.69 105 MET A C 1
ATOM 742 O O . MET A 1 105 ? 12.958 -7.618 -16.842 1.00 97.69 105 MET A O 1
ATOM 746 N N . ASP A 1 106 ? 11.629 -9.036 -15.702 1.00 96.94 106 ASP A N 1
ATOM 747 C CA . ASP A 1 106 ? 11.621 -10.103 -16.706 1.00 96.94 106 ASP A CA 1
ATOM 748 C C . ASP A 1 106 ? 10.941 -9.635 -18.000 1.00 96.94 106 ASP A C 1
ATOM 750 O O . ASP A 1 106 ? 11.420 -9.908 -19.102 1.00 96.94 106 ASP A O 1
ATOM 754 N N . GLY A 1 107 ? 9.862 -8.858 -17.867 1.00 96.19 107 GLY A N 1
ATOM 755 C CA . GLY A 1 107 ? 9.113 -8.302 -18.986 1.00 96.19 107 GLY A CA 1
ATOM 756 C C . GLY A 1 107 ? 9.739 -7.065 -19.638 1.00 96.19 107 GLY A C 1
ATOM 757 O O . GLY A 1 107 ? 9.206 -6.597 -20.642 1.00 96.19 107 GLY A O 1
ATOM 758 N N . MET A 1 108 ? 10.830 -6.489 -19.118 1.00 96.94 108 MET A N 1
ATOM 759 C CA . MET A 1 108 ? 11.372 -5.224 -19.651 1.00 96.94 108 MET A CA 1
ATOM 760 C C . MET A 1 108 ? 11.748 -5.303 -21.137 1.00 96.94 108 MET A C 1
ATOM 762 O O . MET A 1 108 ? 11.590 -4.324 -21.863 1.00 96.94 108 MET A O 1
ATOM 766 N N . LYS A 1 109 ? 12.176 -6.478 -21.611 1.00 96.50 109 LYS A N 1
ATOM 767 C CA . LYS A 1 109 ? 12.516 -6.704 -23.026 1.00 96.50 109 LYS A CA 1
ATOM 768 C C . LYS A 1 109 ? 11.314 -6.597 -23.964 1.00 96.50 109 LYS A C 1
ATOM 770 O O . LYS A 1 109 ? 11.492 -6.302 -25.142 1.00 96.50 109 LYS A O 1
ATOM 775 N N . ASP A 1 110 ? 10.094 -6.761 -23.456 1.00 97.31 110 ASP A N 1
ATOM 776 C CA . ASP A 1 110 ? 8.872 -6.606 -24.255 1.00 97.31 110 ASP A CA 1
ATOM 777 C C . ASP A 1 110 ? 8.695 -5.165 -24.763 1.00 97.31 110 ASP A C 1
ATOM 779 O O . ASP A 1 110 ? 7.943 -4.921 -25.709 1.00 97.31 110 ASP A O 1
ATOM 783 N N . PHE A 1 111 ? 9.389 -4.202 -24.145 1.00 98.19 111 PHE A N 1
ATOM 784 C CA . PHE A 1 111 ? 9.375 -2.805 -24.559 1.00 98.19 111 PHE A CA 1
ATOM 785 C C . PHE A 1 111 ? 10.391 -2.480 -25.655 1.00 98.19 111 PHE A C 1
ATOM 787 O O . PHE A 1 111 ? 10.219 -1.464 -26.323 1.00 98.19 111 PHE A O 1
ATOM 794 N N . ASP A 1 112 ? 11.391 -3.334 -25.909 1.00 97.88 112 ASP A N 1
ATOM 795 C CA . ASP A 1 112 ? 12.459 -3.070 -26.885 1.00 97.88 112 ASP A CA 1
ATOM 796 C C . ASP A 1 112 ? 11.949 -2.643 -28.282 1.00 97.88 112 ASP A C 1
ATOM 798 O O . ASP A 1 112 ? 12.507 -1.695 -28.840 1.00 97.88 112 ASP A O 1
ATOM 802 N N . PRO A 1 113 ? 10.876 -3.235 -28.854 1.00 98.44 113 PRO A N 1
ATOM 803 C CA . PRO A 1 113 ? 10.343 -2.810 -30.156 1.00 98.44 113 PRO A CA 1
ATOM 804 C C . PRO A 1 113 ? 9.779 -1.380 -30.178 1.00 98.44 113 PRO A C 1
ATOM 806 O O . PRO A 1 113 ? 9.682 -0.759 -31.244 1.00 98.44 113 PRO A O 1
ATOM 809 N N . TYR A 1 114 ? 9.394 -0.859 -29.014 1.00 98.12 114 TYR A N 1
ATOM 810 C CA . TYR A 1 114 ? 8.789 0.460 -28.839 1.00 98.12 114 TYR A CA 1
ATOM 811 C C . TYR A 1 114 ? 9.826 1.536 -28.527 1.00 98.12 114 TYR A C 1
ATOM 813 O O . TYR A 1 114 ? 9.542 2.716 -28.714 1.00 98.12 114 TYR A O 1
ATOM 821 N N . LEU A 1 115 ? 11.035 1.143 -28.115 1.00 98.19 115 LEU A N 1
ATOM 822 C CA . LEU A 1 115 ? 12.078 2.093 -27.758 1.00 98.19 115 LEU A CA 1
ATOM 823 C C . LEU A 1 115 ? 12.542 2.897 -28.978 1.00 98.19 115 LEU A C 1
ATOM 825 O O . LEU A 1 115 ? 12.799 2.360 -30.063 1.00 98.19 115 LEU A O 1
ATOM 829 N N . ARG A 1 116 ? 12.645 4.209 -28.795 1.00 98.19 116 ARG A N 1
ATOM 830 C CA . ARG A 1 116 ? 13.110 5.189 -29.772 1.00 98.19 116 ARG A CA 1
ATOM 831 C C . ARG A 1 116 ? 14.179 6.038 -29.102 1.00 98.19 116 ARG A C 1
ATOM 833 O O . ARG A 1 116 ? 13.913 6.712 -28.114 1.00 98.19 116 ARG A O 1
ATOM 840 N N . PHE A 1 117 ? 15.380 5.982 -29.660 1.00 98.12 117 PHE A N 1
ATOM 841 C CA . PHE A 1 117 ? 16.539 6.726 -29.180 1.00 98.12 117 PHE A CA 1
ATOM 842 C C . PHE A 1 117 ? 16.859 7.848 -30.154 1.00 98.12 117 PHE A C 1
ATOM 844 O O . PHE A 1 117 ? 16.680 7.689 -31.365 1.00 98.12 117 PHE A O 1
ATOM 851 N N . ALA A 1 118 ? 17.335 8.973 -29.629 1.00 97.62 118 ALA A N 1
ATOM 852 C CA . ALA A 1 118 ? 17.709 10.115 -30.459 1.00 97.62 118 ALA A CA 1
ATOM 853 C C . ALA A 1 118 ? 19.002 9.855 -31.254 1.00 97.62 118 ALA A C 1
ATOM 855 O O . ALA A 1 118 ? 19.184 10.406 -32.340 1.00 97.62 118 ALA A O 1
ATOM 856 N N . SER A 1 119 ? 19.888 9.010 -30.719 1.00 98.31 119 SER A N 1
ATOM 857 C CA . SER A 1 119 ? 21.141 8.597 -31.349 1.00 98.31 119 SER A CA 1
ATOM 858 C C . SER A 1 119 ? 21.616 7.235 -30.822 1.00 98.31 119 SER A C 1
ATOM 860 O O . SER A 1 119 ? 21.014 6.657 -29.910 1.00 98.31 119 SER A O 1
ATOM 862 N N . ASP A 1 120 ? 22.702 6.706 -31.390 1.00 98.06 120 ASP A N 1
ATOM 863 C CA . ASP A 1 120 ? 23.327 5.477 -30.889 1.00 98.06 120 ASP A CA 1
ATOM 864 C C . ASP A 1 120 ? 23.948 5.682 -29.497 1.00 98.06 120 ASP A C 1
ATOM 866 O O . ASP A 1 120 ? 23.850 4.795 -28.649 1.00 98.06 120 ASP A O 1
ATOM 870 N N . GLU A 1 121 ? 24.506 6.863 -29.220 1.00 98.25 121 GLU A N 1
ATOM 871 C CA . GLU A 1 121 ? 25.050 7.219 -27.905 1.00 98.25 121 GLU A CA 1
ATOM 872 C C . GLU A 1 121 ? 23.959 7.250 -26.828 1.00 98.25 121 GLU A C 1
ATOM 874 O O . GLU A 1 121 ? 24.179 6.789 -25.708 1.00 98.25 121 GLU A O 1
ATOM 879 N N . ASP A 1 122 ? 22.768 7.754 -27.165 1.00 97.81 122 ASP A N 1
ATOM 880 C CA . ASP A 1 122 ? 21.603 7.751 -26.275 1.00 97.81 122 ASP A CA 1
ATOM 881 C C . ASP A 1 122 ? 21.152 6.317 -25.954 1.00 97.81 122 ASP A C 1
ATOM 883 O O . ASP A 1 122 ? 20.969 5.951 -24.789 1.00 97.81 122 ASP A O 1
ATOM 887 N N . ARG A 1 123 ? 21.097 5.452 -26.976 1.00 98.06 123 ARG A N 1
ATOM 888 C CA . ARG A 1 123 ? 20.822 4.021 -26.793 1.00 98.06 123 ARG A CA 1
ATOM 889 C C . ARG A 1 123 ? 21.843 3.363 -25.870 1.00 98.06 123 ARG A C 1
ATOM 891 O O . ARG A 1 123 ? 21.460 2.622 -24.967 1.00 98.06 123 ARG A O 1
ATOM 898 N N . GLU A 1 124 ? 23.134 3.595 -26.081 1.00 98.25 124 GLU A N 1
ATOM 899 C CA . GLU A 1 124 ? 24.188 3.032 -25.229 1.00 98.25 124 GLU A CA 1
ATOM 900 C C . GLU A 1 124 ? 24.098 3.548 -23.788 1.00 98.25 124 GLU A C 1
ATOM 902 O O . GLU A 1 124 ? 24.190 2.762 -22.838 1.00 98.25 124 GLU A O 1
ATOM 907 N N . ALA A 1 125 ? 23.849 4.848 -23.609 1.00 98.00 125 ALA A N 1
ATOM 908 C CA . ALA A 1 125 ? 23.649 5.452 -22.299 1.00 98.00 125 ALA A CA 1
ATOM 909 C C . ALA A 1 125 ? 22.439 4.844 -21.574 1.00 98.00 125 ALA A C 1
ATOM 911 O O . ALA A 1 125 ? 22.543 4.513 -20.389 1.00 98.00 125 ALA A O 1
ATOM 912 N N . TYR A 1 126 ? 21.321 4.645 -22.278 1.00 97.69 126 TYR A N 1
ATOM 913 C CA . TYR A 1 126 ? 20.143 3.957 -21.753 1.00 97.69 126 TYR A CA 1
ATOM 914 C C . TYR A 1 126 ? 20.475 2.526 -21.318 1.00 97.69 126 TYR A C 1
ATOM 916 O O . TYR A 1 126 ? 20.194 2.153 -20.181 1.00 97.69 126 TYR A O 1
ATOM 924 N N . ARG A 1 127 ? 21.149 1.734 -22.163 1.00 97.75 127 ARG A N 1
ATOM 925 C CA . ARG A 1 127 ? 21.508 0.342 -21.825 1.00 97.75 127 ARG A CA 1
ATOM 926 C C . ARG A 1 127 ? 22.437 0.254 -20.617 1.00 97.75 127 ARG A C 1
ATOM 928 O O . ARG A 1 127 ? 22.274 -0.630 -19.777 1.00 97.75 127 ARG A O 1
ATOM 935 N N . LYS 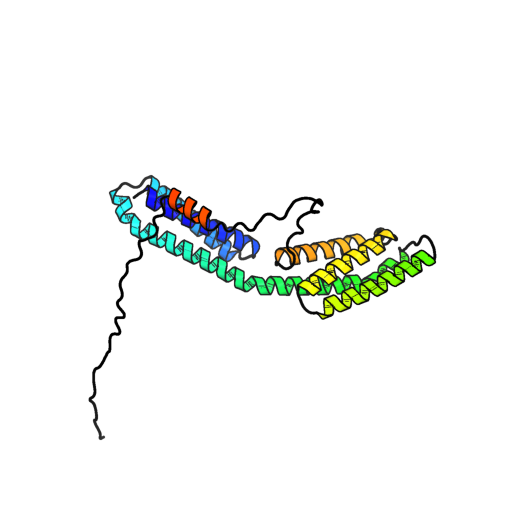A 1 128 ? 23.363 1.203 -20.474 1.00 98.12 128 LYS A N 1
ATOM 936 C CA . LYS A 1 128 ? 24.228 1.296 -19.293 1.00 98.12 128 LYS A CA 1
ATOM 937 C C . LYS A 1 128 ? 23.433 1.589 -18.015 1.00 98.12 128 LYS A C 1
ATOM 939 O O . LYS A 1 128 ? 23.714 0.985 -16.979 1.00 98.12 128 LYS A O 1
ATOM 944 N N . ARG A 1 129 ? 22.447 2.497 -18.069 1.00 97.62 129 ARG A N 1
ATOM 945 C CA . ARG A 1 129 ? 21.546 2.772 -16.932 1.00 97.62 129 ARG A CA 1
ATOM 946 C C . ARG A 1 129 ? 20.657 1.574 -16.614 1.00 97.62 129 ARG A C 1
ATOM 948 O O . ARG A 1 129 ? 20.533 1.228 -15.446 1.00 97.62 129 ARG A O 1
ATOM 955 N N . GLU A 1 130 ? 20.106 0.916 -17.630 1.00 97.44 130 GLU A N 1
ATOM 956 C CA . GLU A 1 130 ? 19.286 -0.291 -17.486 1.00 97.44 130 GLU A CA 1
ATOM 957 C C . GLU A 1 130 ? 20.047 -1.403 -16.749 1.00 97.44 130 GLU A C 1
ATOM 959 O O . GLU A 1 130 ? 19.524 -1.996 -15.805 1.00 97.44 130 GLU A O 1
ATOM 964 N N . GLU A 1 131 ? 21.303 -1.660 -17.124 1.00 97.81 131 GLU A N 1
ATOM 965 C CA . GLU A 1 131 ? 22.130 -2.656 -16.441 1.00 97.81 131 GLU A CA 1
ATOM 966 C C . GLU A 1 131 ? 22.451 -2.250 -14.994 1.00 97.81 131 GLU A C 1
ATOM 968 O O . GLU A 1 131 ? 22.364 -3.078 -14.083 1.00 97.81 131 GLU A O 1
ATOM 973 N N . ALA A 1 132 ? 22.785 -0.977 -14.758 1.00 97.38 132 ALA A N 1
ATOM 974 C CA . ALA A 1 132 ? 23.032 -0.464 -13.412 1.00 97.38 132 ALA A CA 1
ATOM 975 C C . ALA A 1 132 ? 21.787 -0.586 -12.515 1.00 97.38 132 ALA A C 1
ATOM 977 O O . ALA A 1 132 ? 21.890 -1.060 -11.382 1.00 97.38 132 ALA A O 1
ATOM 978 N N . ASN A 1 133 ? 20.611 -0.232 -13.040 1.00 96.88 133 ASN A N 1
ATOM 979 C CA . ASN A 1 133 ? 19.336 -0.352 -12.341 1.00 96.88 133 ASN A CA 1
ATOM 980 C C . ASN A 1 133 ? 18.990 -1.811 -12.055 1.00 96.88 133 ASN A C 1
ATOM 982 O O . ASN A 1 133 ? 18.588 -2.119 -10.937 1.00 96.88 133 ASN A O 1
ATOM 986 N N . ARG A 1 134 ? 19.209 -2.728 -13.007 1.00 97.88 134 ARG A N 1
ATOM 987 C CA . ARG A 1 134 ? 19.002 -4.165 -12.775 1.00 97.88 134 ARG A CA 1
ATOM 988 C C . ARG A 1 134 ? 19.845 -4.666 -11.603 1.00 97.88 134 ARG A C 1
ATOM 990 O O . ARG A 1 134 ? 19.299 -5.268 -10.688 1.00 97.88 134 ARG A O 1
ATOM 997 N N . ARG A 1 135 ? 21.139 -4.333 -11.567 1.00 98.31 135 ARG A N 1
ATOM 998 C CA . ARG A 1 135 ? 22.021 -4.710 -10.446 1.00 98.31 135 ARG A CA 1
ATOM 999 C C . ARG A 1 135 ? 21.563 -4.110 -9.114 1.00 98.31 135 ARG A C 1
ATOM 1001 O O . ARG A 1 135 ? 21.629 -4.786 -8.093 1.00 98.31 135 ARG A O 1
ATOM 1008 N N . ALA A 1 136 ? 21.103 -2.858 -9.111 1.00 98.12 136 ALA A N 1
ATOM 1009 C CA . ALA A 1 136 ? 20.587 -2.207 -7.906 1.00 98.12 136 ALA A CA 1
ATOM 1010 C C . ALA A 1 136 ? 19.286 -2.859 -7.404 1.00 98.12 136 ALA A C 1
ATOM 1012 O O . ALA A 1 136 ? 19.112 -3.032 -6.198 1.00 98.12 136 ALA A O 1
ATOM 1013 N N . ILE A 1 137 ? 18.400 -3.260 -8.321 1.00 97.81 137 ILE A N 1
ATOM 1014 C CA . ILE A 1 137 ? 17.174 -4.004 -8.011 1.00 97.81 137 ILE A CA 1
ATOM 1015 C C . ILE A 1 137 ? 17.519 -5.375 -7.434 1.00 97.81 137 ILE A C 1
ATOM 1017 O O . ILE A 1 137 ? 17.003 -5.726 -6.375 1.00 97.81 137 ILE A O 1
ATOM 1021 N N . ASP A 1 138 ? 18.424 -6.117 -8.072 1.00 98.12 138 ASP A N 1
ATOM 1022 C CA . ASP A 1 138 ? 18.856 -7.435 -7.600 1.00 98.12 138 ASP A CA 1
ATOM 1023 C C . ASP A 1 138 ? 19.477 -7.349 -6.199 1.00 98.12 138 ASP A C 1
ATOM 1025 O O . ASP A 1 138 ? 19.147 -8.150 -5.325 1.00 98.12 138 ASP A O 1
ATOM 1029 N N . ALA A 1 139 ? 20.315 -6.336 -5.950 1.00 98.12 139 ALA A N 1
ATOM 1030 C CA . ALA A 1 139 ? 20.902 -6.087 -4.636 1.00 98.12 139 ALA A CA 1
ATOM 1031 C C . ALA A 1 139 ? 19.834 -5.782 -3.573 1.00 98.12 139 ALA A C 1
ATOM 1033 O O . ALA A 1 139 ? 19.856 -6.381 -2.501 1.00 98.12 139 ALA A O 1
ATOM 1034 N N . ALA A 1 140 ? 18.868 -4.910 -3.878 1.00 97.25 140 ALA A N 1
ATOM 1035 C CA . ALA A 1 140 ? 17.784 -4.572 -2.955 1.00 97.25 140 ALA A CA 1
ATOM 1036 C C . ALA A 1 140 ? 16.864 -5.774 -2.664 1.00 97.25 140 ALA A C 1
ATOM 1038 O O . ALA A 1 140 ? 16.421 -5.967 -1.533 1.00 97.25 140 ALA A O 1
ATOM 1039 N N . MET A 1 141 ? 16.609 -6.619 -3.667 1.00 97.31 141 MET A N 1
ATOM 1040 C CA . MET A 1 141 ? 15.835 -7.856 -3.521 1.00 97.31 141 MET A CA 1
ATOM 1041 C C . MET A 1 141 ? 16.580 -8.920 -2.705 1.00 97.31 141 MET A C 1
ATOM 1043 O O . MET A 1 141 ? 15.945 -9.676 -1.965 1.00 97.31 141 MET A O 1
ATOM 1047 N N . ALA A 1 142 ? 17.911 -8.978 -2.818 1.00 97.44 142 ALA A N 1
ATOM 1048 C CA . ALA A 1 142 ? 18.756 -9.924 -2.092 1.00 97.44 142 ALA A CA 1
ATOM 1049 C C . ALA A 1 142 ? 18.788 -9.674 -0.576 1.00 97.44 142 ALA A C 1
ATOM 1051 O O . ALA A 1 142 ? 19.062 -10.599 0.184 1.00 97.44 142 ALA A O 1
ATOM 1052 N N . GLU A 1 143 ? 18.464 -8.461 -0.121 1.00 95.25 143 GLU A N 1
ATOM 1053 C CA . GLU A 1 143 ? 18.367 -8.152 1.309 1.00 95.25 143 GLU A CA 1
ATOM 1054 C C . GLU A 1 143 ? 17.252 -8.932 2.017 1.00 95.25 143 GLU A C 1
ATOM 1056 O O . GLU A 1 143 ? 17.322 -9.140 3.225 1.00 95.25 143 GLU A O 1
ATOM 1061 N N . GLY A 1 144 ? 16.210 -9.354 1.292 1.00 92.56 144 GLY A N 1
ATOM 1062 C CA . GLY A 1 144 ? 15.103 -10.124 1.865 1.00 92.56 144 GLY A CA 1
ATOM 1063 C C . GLY A 1 144 ? 14.249 -9.361 2.888 1.00 92.56 144 GLY A C 1
ATOM 1064 O O . GLY A 1 144 ? 13.433 -9.978 3.568 1.00 92.56 144 GLY A O 1
ATOM 1065 N N . THR A 1 145 ? 14.410 -8.040 2.990 1.00 93.38 145 THR A N 1
ATOM 1066 C CA . THR A 1 145 ? 13.667 -7.170 3.912 1.00 93.38 145 THR A CA 1
ATOM 1067 C C . THR A 1 145 ? 12.489 -6.472 3.213 1.00 93.38 145 THR A C 1
ATOM 1069 O O . THR A 1 145 ? 12.506 -6.291 1.983 1.00 93.38 145 THR A O 1
ATOM 1072 N N . PRO A 1 146 ? 11.452 -6.046 3.958 1.00 91.56 146 PRO A N 1
ATOM 1073 C CA . PRO A 1 146 ? 10.401 -5.186 3.414 1.00 91.56 146 PRO A CA 1
ATOM 1074 C C . PRO A 1 146 ? 10.940 -3.869 2.844 1.00 91.56 146 PRO A C 1
ATOM 1076 O O . PRO A 1 146 ? 10.508 -3.431 1.779 1.00 91.56 146 PRO A O 1
ATOM 1079 N N . GLU A 1 147 ? 11.935 -3.262 3.490 1.00 93.19 147 GLU A N 1
ATOM 1080 C CA . GLU A 1 147 ? 12.558 -2.016 3.042 1.00 93.19 147 GLU A CA 1
ATOM 1081 C C . GLU A 1 147 ? 13.348 -2.219 1.745 1.00 93.19 147 GLU A C 1
ATOM 1083 O O . GLU A 1 147 ? 13.274 -1.381 0.844 1.00 93.19 147 GLU A O 1
ATOM 1088 N N . GLY A 1 148 ? 14.080 -3.332 1.625 1.00 95.25 148 GLY A N 1
ATOM 1089 C CA . GLY A 1 148 ? 14.748 -3.734 0.386 1.00 95.25 148 GLY A CA 1
ATOM 1090 C C . GLY A 1 148 ? 13.740 -3.951 -0.743 1.00 95.25 148 GLY A C 1
ATOM 1091 O O . GLY A 1 148 ? 13.913 -3.429 -1.844 1.00 95.25 148 GLY A O 1
ATOM 1092 N N . THR A 1 149 ? 12.611 -4.597 -0.441 1.00 96.88 149 THR A N 1
ATOM 1093 C CA . THR A 1 149 ? 11.499 -4.780 -1.387 1.00 96.88 149 THR A CA 1
ATOM 1094 C C . THR A 1 149 ? 10.910 -3.444 -1.847 1.00 96.88 149 THR A C 1
ATOM 1096 O O . THR A 1 149 ? 10.723 -3.232 -3.045 1.00 96.88 149 THR A O 1
ATOM 1099 N N . ALA A 1 150 ? 10.651 -2.514 -0.924 1.00 96.00 150 ALA A N 1
ATOM 1100 C CA . ALA A 1 150 ? 10.138 -1.187 -1.255 1.00 96.00 150 ALA A CA 1
ATOM 1101 C C . ALA A 1 150 ? 11.126 -0.391 -2.126 1.00 96.00 150 ALA A C 1
ATOM 1103 O O . ALA A 1 150 ? 10.716 0.279 -3.076 1.00 96.00 150 ALA A O 1
ATOM 1104 N N . ARG A 1 151 ? 12.435 -0.486 -1.851 1.00 97.56 151 ARG A N 1
ATOM 1105 C CA . ARG A 1 151 ? 13.471 0.126 -2.700 1.00 97.56 151 ARG A CA 1
ATOM 1106 C C . ARG A 1 151 ? 13.524 -0.503 -4.089 1.00 97.56 151 ARG A C 1
ATOM 1108 O O . ARG A 1 151 ? 13.561 0.234 -5.070 1.00 97.56 151 ARG A O 1
ATOM 1115 N N . ALA A 1 152 ? 13.485 -1.830 -4.181 1.00 98.12 152 ALA A N 1
ATOM 1116 C CA . ALA A 1 152 ? 13.457 -2.543 -5.454 1.00 98.12 152 ALA A CA 1
ATOM 1117 C C . ALA A 1 152 ? 12.240 -2.141 -6.304 1.00 98.12 152 ALA A C 1
ATOM 1119 O O . ALA A 1 152 ? 12.377 -1.903 -7.502 1.00 98.12 152 ALA A O 1
ATOM 1120 N N . LEU A 1 153 ? 11.071 -1.981 -5.675 1.00 97.62 153 LEU A N 1
ATOM 1121 C CA . LEU A 1 153 ? 9.845 -1.536 -6.335 1.00 97.62 153 LEU A CA 1
ATOM 1122 C C . LEU A 1 153 ? 9.970 -0.117 -6.909 1.00 97.62 153 LEU A C 1
ATOM 1124 O O . LEU A 1 153 ? 9.617 0.104 -8.065 1.00 97.62 153 LEU A O 1
ATOM 1128 N N . LYS A 1 154 ? 10.549 0.820 -6.148 1.00 97.56 154 LYS A N 1
ATOM 1129 C CA . LYS A 1 154 ? 10.819 2.190 -6.624 1.00 97.56 154 LYS A CA 1
ATOM 1130 C C . LYS A 1 154 ? 11.830 2.230 -7.768 1.00 97.56 154 LYS A C 1
ATOM 1132 O O . LYS A 1 154 ? 11.660 2.990 -8.716 1.00 97.56 154 LYS A O 1
ATOM 1137 N N . LEU A 1 155 ? 12.877 1.409 -7.700 1.00 98.06 155 LEU A N 1
ATOM 1138 C CA . LEU A 1 155 ? 13.856 1.290 -8.782 1.00 98.06 155 LEU A CA 1
ATOM 1139 C C . LEU A 1 155 ? 13.224 0.698 -10.050 1.00 98.06 155 LEU A C 1
ATOM 1141 O O . LEU A 1 155 ? 13.494 1.188 -11.144 1.00 98.06 155 LEU A O 1
ATOM 1145 N N . ALA A 1 156 ? 12.347 -0.301 -9.915 1.00 98.19 156 ALA A N 1
ATOM 1146 C CA . ALA A 1 156 ? 11.590 -0.856 -11.036 1.00 98.19 156 ALA A CA 1
ATOM 1147 C C . ALA A 1 156 ? 10.636 0.184 -11.651 1.00 98.19 156 ALA A C 1
ATOM 1149 O O . ALA A 1 156 ? 10.551 0.288 -12.874 1.00 98.19 156 ALA A O 1
ATOM 1150 N N . GLU A 1 157 ? 9.972 1.004 -10.827 1.00 98.31 157 GLU A N 1
ATOM 1151 C CA . GLU A 1 157 ? 9.162 2.131 -11.303 1.00 98.31 157 GLU A CA 1
ATOM 1152 C C . GLU A 1 157 ? 10.001 3.135 -12.102 1.00 98.31 157 GLU A C 1
ATOM 1154 O O . GLU A 1 157 ? 9.610 3.550 -13.193 1.00 98.31 157 GLU A O 1
ATOM 1159 N N . ALA A 1 158 ? 11.167 3.514 -11.571 1.00 97.75 158 ALA A N 1
ATOM 1160 C CA . ALA A 1 158 ? 12.080 4.442 -12.225 1.00 97.75 158 ALA A CA 1
ATOM 1161 C C . ALA A 1 158 ? 12.591 3.886 -13.561 1.00 97.75 158 ALA A C 1
ATOM 1163 O O . ALA A 1 158 ? 12.604 4.616 -14.549 1.00 97.75 158 ALA A O 1
ATOM 1164 N N . GLN A 1 159 ? 12.941 2.596 -13.617 1.00 98.19 159 GLN A N 1
ATOM 1165 C CA . GLN A 1 159 ? 13.343 1.928 -14.855 1.00 98.19 159 GLN A CA 1
ATOM 1166 C C . GLN A 1 159 ? 12.210 1.916 -15.888 1.00 98.19 159 GLN A C 1
ATOM 1168 O O . GLN A 1 159 ? 12.450 2.190 -17.063 1.00 98.19 159 GLN A O 1
ATOM 1173 N N . LEU A 1 160 ? 10.976 1.630 -15.460 1.00 98.12 160 LEU A N 1
ATOM 1174 C CA . LEU A 1 160 ? 9.817 1.654 -16.347 1.00 98.12 160 LEU A CA 1
ATOM 1175 C C . LEU A 1 160 ? 9.563 3.072 -16.875 1.00 98.12 160 LEU A C 1
ATOM 1177 O O . LEU A 1 160 ? 9.350 3.242 -18.069 1.00 98.12 160 LEU A O 1
ATOM 1181 N N . ARG A 1 161 ? 9.660 4.100 -16.025 1.00 98.25 161 ARG A N 1
ATOM 1182 C CA . ARG A 1 161 ? 9.528 5.506 -16.444 1.00 98.25 161 ARG A CA 1
ATOM 1183 C C . ARG A 1 161 ? 10.638 5.956 -17.393 1.00 98.25 161 ARG A C 1
ATOM 1185 O O . ARG A 1 161 ? 10.330 6.660 -18.349 1.00 98.25 161 ARG A O 1
ATOM 1192 N N . ASP A 1 162 ? 11.891 5.550 -17.165 1.00 98.12 162 ASP A N 1
ATOM 1193 C CA . ASP A 1 162 ? 12.998 5.830 -18.095 1.00 98.12 162 ASP A CA 1
ATOM 1194 C C . ASP A 1 162 ? 12.715 5.179 -19.455 1.00 98.12 162 ASP A C 1
ATOM 1196 O O . ASP A 1 162 ? 12.803 5.843 -20.482 1.00 98.12 162 ASP A O 1
ATOM 1200 N N . ALA A 1 163 ? 12.253 3.924 -19.486 1.00 98.19 163 ALA A N 1
ATOM 1201 C CA . ALA A 1 163 ? 11.814 3.285 -20.729 1.00 98.19 163 ALA A CA 1
ATOM 1202 C C . ALA A 1 163 ? 10.645 4.041 -21.391 1.00 98.19 163 ALA A C 1
ATOM 1204 O O . ALA A 1 163 ? 10.629 4.214 -22.610 1.00 98.19 163 ALA A O 1
ATOM 1205 N N . GLY A 1 164 ? 9.691 4.536 -20.596 1.00 98.31 164 GLY A N 1
ATOM 1206 C CA . GLY A 1 164 ? 8.580 5.370 -21.060 1.00 98.31 164 GLY A CA 1
ATOM 1207 C C . GLY A 1 164 ? 9.049 6.659 -21.734 1.00 98.31 164 GLY A C 1
ATOM 1208 O O . GLY A 1 164 ? 8.567 6.989 -22.811 1.00 98.31 164 GLY A O 1
ATOM 1209 N N . ALA A 1 165 ? 10.059 7.331 -21.173 1.00 98.25 165 ALA A N 1
ATOM 1210 C CA . ALA A 1 165 ? 10.672 8.515 -21.779 1.00 98.25 165 ALA A CA 1
ATOM 1211 C C . ALA A 1 165 ? 11.329 8.229 -23.144 1.00 98.25 165 ALA A C 1
ATOM 1213 O O . ALA A 1 165 ? 11.492 9.145 -23.947 1.00 98.25 165 ALA A O 1
ATOM 1214 N N . HIS A 1 166 ? 11.653 6.963 -23.423 1.00 98.31 166 HIS A N 1
ATOM 1215 C CA . HIS A 1 166 ? 12.179 6.493 -24.704 1.00 98.31 166 HIS A CA 1
ATOM 1216 C C . HIS A 1 166 ? 11.107 5.772 -25.543 1.00 98.31 166 HIS A C 1
ATOM 1218 O O . HIS A 1 166 ? 11.447 5.003 -26.435 1.00 98.31 166 HIS A O 1
ATOM 1224 N N . GLY A 1 167 ? 9.812 5.990 -25.289 1.00 97.94 167 GLY A N 1
ATOM 1225 C CA . GLY A 1 167 ? 8.713 5.512 -26.140 1.00 97.94 167 GLY A CA 1
ATOM 1226 C C . GLY A 1 167 ? 8.068 4.187 -25.727 1.00 97.94 167 GLY A C 1
ATOM 1227 O O . GLY A 1 167 ? 7.140 3.727 -26.398 1.00 97.94 167 GLY A O 1
ATOM 1228 N N . ALA A 1 168 ? 8.497 3.563 -24.622 1.00 98.19 168 ALA A N 1
ATOM 1229 C CA . ALA A 1 168 ? 7.840 2.355 -24.111 1.00 98.19 168 ALA A CA 1
ATOM 1230 C C . ALA A 1 168 ? 6.382 2.595 -23.682 1.00 98.19 168 ALA A C 1
ATOM 1232 O O . ALA A 1 168 ? 5.605 1.644 -23.621 1.00 98.19 168 ALA A O 1
ATOM 1233 N N . ASP A 1 169 ? 5.999 3.845 -23.417 1.00 98.00 169 ASP A N 1
ATOM 1234 C CA . ASP A 1 169 ? 4.639 4.269 -23.072 1.00 98.00 169 ASP A CA 1
ATOM 1235 C C . ASP A 1 169 ? 3.611 4.017 -24.187 1.00 98.00 169 ASP A C 1
ATOM 1237 O O . ASP A 1 169 ? 2.420 3.877 -23.912 1.00 98.00 169 ASP A O 1
ATOM 1241 N N . THR A 1 170 ? 4.072 3.865 -25.430 1.00 97.94 170 THR A N 1
ATOM 1242 C CA . THR A 1 170 ? 3.243 3.455 -26.573 1.00 97.94 170 THR A CA 1
ATOM 1243 C C . THR A 1 170 ? 2.856 1.971 -26.554 1.00 97.94 170 THR A C 1
ATOM 1245 O O . THR A 1 170 ? 1.951 1.559 -27.284 1.00 97.94 170 THR A O 1
ATOM 1248 N N . SER A 1 171 ? 3.505 1.154 -25.717 1.00 98.19 171 SER A N 1
ATOM 1249 C CA . SER A 1 171 ? 3.150 -0.254 -25.540 1.00 98.19 171 SER A CA 1
ATOM 1250 C C . SER A 1 171 ? 1.843 -0.398 -24.750 1.00 98.19 171 SER A C 1
ATOM 1252 O O . SER A 1 171 ? 1.708 0.195 -23.676 1.00 98.19 171 SER A O 1
ATOM 1254 N N . PRO A 1 172 ? 0.906 -1.269 -25.175 1.00 97.00 172 PRO A N 1
ATOM 1255 C CA . PRO A 1 172 ? -0.338 -1.501 -24.437 1.00 97.00 172 PRO A CA 1
ATOM 1256 C C . PRO A 1 172 ? -0.106 -2.067 -23.024 1.00 97.00 172 PRO A C 1
ATOM 1258 O O . PRO A 1 172 ? -0.958 -1.917 -22.152 1.00 97.00 172 PRO A O 1
ATOM 1261 N N . ALA A 1 173 ? 1.047 -2.697 -22.772 1.00 96.38 173 ALA A N 1
ATOM 1262 C CA . ALA A 1 173 ? 1.388 -3.259 -21.466 1.00 96.38 173 ALA A CA 1
ATOM 1263 C C . ALA A 1 173 ? 1.935 -2.218 -20.470 1.00 96.38 173 ALA A C 1
ATOM 1265 O O . ALA A 1 173 ? 1.960 -2.485 -19.267 1.00 96.38 173 ALA A O 1
ATOM 1266 N N . TYR A 1 174 ? 2.376 -1.044 -20.940 1.00 98.06 174 TYR A N 1
ATOM 1267 C CA . TYR A 1 174 ? 3.078 -0.059 -20.114 1.00 98.06 174 TYR A CA 1
ATOM 1268 C C . TYR A 1 174 ? 2.222 0.450 -18.953 1.00 98.06 174 TYR A C 1
ATOM 1270 O O . TYR A 1 174 ? 2.618 0.347 -17.790 1.00 98.06 174 TYR A O 1
ATOM 1278 N N . ALA A 1 175 ? 1.022 0.949 -19.265 1.00 97.31 175 ALA A N 1
ATOM 1279 C CA . ALA A 1 175 ? 0.120 1.521 -18.270 1.00 97.31 175 ALA A CA 1
ATOM 1280 C C . ALA A 1 175 ? -0.269 0.488 -17.202 1.00 97.31 175 ALA A C 1
ATOM 1282 O O . ALA A 1 175 ? -0.235 0.795 -16.014 1.00 97.31 175 ALA A O 1
ATOM 1283 N N . SER A 1 176 ? -0.555 -0.752 -17.616 1.00 97.00 176 SER A N 1
ATOM 1284 C CA . SER A 1 176 ? -0.891 -1.838 -16.689 1.00 97.00 176 SER A CA 1
ATOM 1285 C C . SER A 1 176 ? 0.253 -2.131 -15.720 1.00 97.00 176 SER A C 1
ATOM 1287 O O . SER A 1 176 ? 0.021 -2.220 -14.519 1.00 97.00 176 SER A O 1
ATOM 1289 N N . ARG A 1 177 ? 1.495 -2.241 -16.210 1.00 97.62 177 ARG A N 1
ATOM 1290 C CA . ARG A 1 177 ? 2.653 -2.522 -15.346 1.00 97.62 177 ARG A CA 1
ATOM 1291 C C . ARG A 1 177 ? 2.943 -1.376 -14.382 1.00 97.62 177 ARG A C 1
ATOM 1293 O O . ARG A 1 177 ? 3.274 -1.625 -13.227 1.00 97.62 177 ARG A O 1
ATOM 1300 N N . LEU A 1 178 ? 2.786 -0.130 -14.828 1.00 97.50 178 LEU A N 1
ATOM 1301 C CA . LEU A 1 178 ? 2.971 1.033 -13.964 1.00 97.50 178 LEU A CA 1
ATOM 1302 C C . LEU A 1 178 ? 1.903 1.098 -12.860 1.00 97.50 178 LEU A C 1
ATOM 1304 O O . LEU A 1 178 ? 2.234 1.355 -11.705 1.00 97.50 178 LEU A O 1
ATOM 1308 N N . GLU A 1 179 ? 0.638 0.835 -13.191 1.00 96.50 179 GLU A N 1
ATOM 1309 C CA . GLU A 1 179 ? -0.445 0.760 -12.201 1.00 96.50 179 GLU A CA 1
ATOM 1310 C C . GLU A 1 179 ? -0.254 -0.403 -11.220 1.00 96.50 179 GLU A C 1
ATOM 1312 O O . GLU A 1 179 ? -0.489 -0.246 -10.021 1.00 96.50 179 GLU A O 1
ATOM 1317 N N . ASP A 1 180 ? 0.243 -1.550 -11.688 1.00 94.62 180 ASP A N 1
ATOM 1318 C CA . ASP A 1 180 ? 0.577 -2.675 -10.816 1.00 94.62 180 ASP A CA 1
ATOM 1319 C C . ASP A 1 180 ? 1.659 -2.301 -9.795 1.00 94.62 180 ASP A C 1
ATOM 1321 O O . ASP A 1 180 ? 1.501 -2.598 -8.609 1.00 94.62 180 ASP A O 1
ATOM 1325 N N . ILE A 1 181 ? 2.714 -1.597 -10.221 1.00 96.88 181 ILE A N 1
ATOM 1326 C CA . ILE A 1 181 ? 3.767 -1.091 -9.329 1.00 96.88 181 ILE A CA 1
ATOM 1327 C C . ILE A 1 181 ? 3.183 -0.134 -8.282 1.00 96.88 181 ILE A C 1
ATOM 1329 O O . ILE A 1 181 ? 3.382 -0.353 -7.085 1.00 96.88 181 ILE A O 1
ATOM 1333 N N . LYS A 1 182 ? 2.413 0.878 -8.705 1.00 94.75 182 LYS A N 1
ATOM 1334 C CA . LYS A 1 182 ? 1.785 1.849 -7.788 1.00 94.75 182 LYS A CA 1
ATOM 1335 C C . LYS A 1 182 ? 0.868 1.173 -6.775 1.00 94.75 182 LYS A C 1
ATOM 1337 O O . LYS A 1 182 ? 0.880 1.518 -5.595 1.00 94.75 182 LYS A O 1
ATOM 1342 N N . ARG A 1 183 ? 0.086 0.182 -7.216 1.00 94.12 183 ARG A N 1
ATOM 1343 C CA . ARG A 1 183 ? -0.792 -0.593 -6.334 1.00 94.12 183 ARG A CA 1
ATOM 1344 C C . ARG A 1 183 ? 0.013 -1.324 -5.261 1.00 94.12 183 ARG A C 1
ATOM 1346 O O . ARG A 1 183 ? -0.368 -1.281 -4.095 1.00 94.12 183 ARG A O 1
ATOM 1353 N N . ARG A 1 184 ? 1.138 -1.955 -5.619 1.00 95.56 184 ARG A N 1
ATOM 1354 C CA . ARG A 1 184 ? 2.014 -2.612 -4.631 1.00 95.56 184 ARG A CA 1
ATOM 1355 C C . ARG A 1 184 ? 2.696 -1.624 -3.696 1.00 95.56 184 ARG A C 1
ATOM 1357 O O . ARG A 1 184 ? 2.874 -1.939 -2.524 1.00 95.56 184 ARG A O 1
ATOM 1364 N N . GLU A 1 185 ? 3.043 -0.434 -4.175 1.00 93.69 185 GLU A N 1
ATOM 1365 C CA . GLU A 1 185 ? 3.597 0.607 -3.312 1.00 93.69 185 GLU A CA 1
ATOM 1366 C C . GLU A 1 185 ? 2.564 1.058 -2.268 1.00 93.69 185 GLU A C 1
ATOM 1368 O O . GLU A 1 185 ? 2.888 1.129 -1.084 1.00 93.69 185 GLU A O 1
ATOM 1373 N N . ALA A 1 186 ? 1.309 1.274 -2.673 1.00 87.50 186 ALA A N 1
ATOM 1374 C CA . ALA A 1 186 ? 0.215 1.617 -1.763 1.00 87.50 186 ALA A CA 1
ATOM 1375 C C . ALA A 1 186 ? -0.069 0.508 -0.728 1.00 87.50 186 ALA A C 1
ATOM 1377 O O . ALA A 1 186 ? -0.321 0.798 0.445 1.00 87.50 186 ALA A O 1
ATOM 1378 N N . GLU A 1 187 ? 0.012 -0.764 -1.138 1.00 88.12 187 GLU A N 1
ATOM 1379 C CA . GLU A 1 187 ? -0.087 -1.916 -0.230 1.00 88.12 187 GLU A CA 1
ATOM 1380 C C . GLU A 1 187 ? 1.045 -1.906 0.814 1.00 88.12 187 GLU A C 1
ATOM 1382 O O . GLU A 1 187 ? 0.778 -2.060 2.005 1.00 88.12 187 GLU A O 1
ATOM 1387 N N . LEU A 1 188 ? 2.295 -1.656 0.403 1.00 90.31 188 LEU A N 1
ATOM 1388 C CA . LEU A 1 188 ? 3.441 -1.549 1.319 1.00 90.31 188 LEU A CA 1
ATOM 1389 C C . LEU A 1 188 ? 3.355 -0.332 2.254 1.00 90.31 188 LEU A C 1
ATOM 1391 O O . LEU A 1 188 ? 3.767 -0.420 3.411 1.00 90.31 188 LEU A O 1
ATOM 1395 N N . GLN A 1 189 ? 2.817 0.793 1.775 1.00 87.00 189 GLN A N 1
ATOM 1396 C CA . GLN A 1 189 ? 2.559 1.983 2.595 1.00 87.00 189 GLN A CA 1
ATOM 1397 C C . GLN A 1 189 ? 1.504 1.696 3.667 1.00 87.00 189 GLN A C 1
ATOM 1399 O O . GLN A 1 189 ? 1.710 2.008 4.837 1.00 87.00 189 GLN A O 1
ATOM 1404 N N . THR A 1 190 ? 0.406 1.041 3.285 1.00 82.75 190 THR A N 1
ATOM 1405 C CA . THR A 1 190 ? -0.680 0.678 4.209 1.00 82.75 190 THR A CA 1
ATOM 1406 C C . THR A 1 190 ? -0.216 -0.360 5.235 1.00 82.75 190 THR A C 1
ATOM 1408 O O . THR A 1 190 ? -0.625 -0.310 6.391 1.00 82.75 190 THR A O 1
ATOM 1411 N N . ALA A 1 191 ? 0.695 -1.254 4.843 1.00 82.62 191 ALA A N 1
ATOM 1412 C CA . ALA A 1 191 ? 1.342 -2.208 5.741 1.00 82.62 191 ALA A CA 1
ATOM 1413 C C . ALA A 1 191 ? 2.441 -1.592 6.639 1.00 82.62 191 ALA A C 1
ATOM 1415 O O . ALA A 1 191 ? 3.019 -2.304 7.458 1.00 82.62 191 ALA A O 1
ATOM 1416 N N . GLY A 1 192 ? 2.741 -0.293 6.507 1.00 80.25 192 GLY A N 1
ATOM 1417 C CA . GLY A 1 192 ? 3.634 0.438 7.413 1.00 80.25 192 GLY A CA 1
ATOM 1418 C C . GLY A 1 192 ? 5.130 0.423 7.068 1.00 80.25 192 GLY A C 1
ATOM 1419 O O . GLY A 1 192 ? 5.928 0.858 7.891 1.00 80.25 192 GLY A O 1
ATOM 1420 N N . VAL A 1 193 ? 5.536 -0.033 5.874 1.00 74.69 193 VAL A N 1
ATOM 1421 C CA . VAL A 1 193 ? 6.961 -0.040 5.442 1.00 74.69 193 VAL A CA 1
ATOM 1422 C C . VAL A 1 193 ? 7.435 1.334 5.004 1.00 74.69 193 VAL A C 1
ATOM 1424 O O . VAL A 1 193 ? 8.591 1.715 5.176 1.00 74.69 193 VAL A O 1
ATOM 1427 N N . VAL A 1 194 ? 6.538 2.071 4.360 1.00 63.66 194 VAL A N 1
ATOM 1428 C CA . VAL A 1 194 ? 6.844 3.349 3.735 1.00 63.66 194 VAL A CA 1
ATOM 1429 C C . VAL A 1 194 ? 5.948 4.378 4.396 1.00 63.66 194 VAL A C 1
ATOM 1431 O O . VAL A 1 194 ? 4.744 4.398 4.153 1.00 63.66 194 VAL A O 1
ATOM 1434 N N . SER A 1 195 ? 6.530 5.241 5.233 1.00 47.69 195 SER A N 1
ATOM 1435 C CA . SER A 1 195 ? 5.825 6.449 5.664 1.00 47.69 195 SER A CA 1
ATOM 1436 C C . SER A 1 195 ? 5.380 7.216 4.419 1.00 47.69 195 SER A C 1
ATOM 1438 O O . SER A 1 195 ? 6.203 7.377 3.507 1.00 47.69 195 SER A O 1
ATOM 1440 N N . PRO A 1 196 ? 4.123 7.700 4.356 1.00 49.44 196 PRO A N 1
ATOM 1441 C CA . PRO A 1 196 ? 3.688 8.547 3.257 1.00 49.44 196 PRO A CA 1
ATOM 1442 C C . PRO A 1 196 ? 4.697 9.683 3.132 1.00 49.44 196 PRO A C 1
ATOM 1444 O O . PRO A 1 196 ? 5.029 10.336 4.125 1.00 49.44 196 PRO A O 1
ATOM 1447 N N . ALA A 1 197 ? 5.261 9.844 1.933 1.00 50.34 197 ALA A N 1
ATOM 1448 C CA . ALA A 1 197 ? 6.247 10.877 1.686 1.00 50.34 197 ALA A CA 1
ATOM 1449 C C . ALA A 1 197 ? 5.635 12.211 2.123 1.00 50.34 197 ALA A C 1
ATOM 1451 O O . ALA A 1 197 ? 4.656 12.672 1.535 1.00 50.34 197 ALA A O 1
ATOM 1452 N N . ALA A 1 198 ? 6.192 12.818 3.175 1.00 42.94 198 ALA A N 1
ATOM 1453 C CA . ALA A 1 198 ? 5.979 14.231 3.418 1.00 42.94 198 ALA A CA 1
ATOM 1454 C C . ALA A 1 198 ? 6.319 14.922 2.092 1.00 42.94 198 ALA A C 1
ATOM 1456 O O . ALA A 1 198 ? 7.396 14.669 1.544 1.00 42.94 198 ALA A O 1
ATOM 1457 N N . GLY A 1 199 ? 5.369 15.681 1.536 1.00 36.50 199 GLY A N 1
ATOM 1458 C CA . GLY A 1 199 ? 5.534 16.372 0.256 1.00 36.50 199 GLY A CA 1
ATOM 1459 C C . GLY A 1 199 ? 6.844 17.169 0.201 1.00 36.50 199 GLY A C 1
ATOM 1460 O O . GLY A 1 199 ? 7.473 17.367 1.244 1.00 36.50 199 GLY A O 1
ATOM 1461 N N . PRO A 1 200 ? 7.278 17.613 -0.994 1.00 37.06 200 PRO A N 1
ATOM 1462 C CA . PRO A 1 200 ? 8.568 18.273 -1.170 1.00 37.06 200 PRO A CA 1
ATOM 1463 C C . PRO A 1 200 ? 8.737 19.354 -0.103 1.00 37.06 200 PRO A C 1
ATOM 1465 O O . PRO A 1 200 ? 8.009 20.347 -0.088 1.00 37.06 200 PRO A O 1
ATOM 1468 N N . LYS A 1 201 ? 9.655 19.110 0.841 1.00 39.72 201 LYS A N 1
ATOM 1469 C CA . LYS A 1 201 ? 10.033 20.107 1.833 1.00 39.72 201 LYS A CA 1
ATOM 1470 C C . LYS A 1 201 ? 10.669 21.228 1.034 1.00 39.72 201 LYS A C 1
ATOM 1472 O O . LYS A 1 201 ? 11.742 21.041 0.471 1.00 39.72 201 LYS A O 1
ATOM 1477 N N . ALA A 1 202 ? 9.963 22.348 0.937 1.00 36.75 202 ALA A N 1
ATOM 1478 C CA . ALA A 1 202 ? 10.559 23.590 0.497 1.00 36.75 202 ALA A CA 1
ATOM 1479 C C . ALA A 1 202 ? 11.802 23.825 1.363 1.00 36.75 202 ALA A C 1
ATOM 1481 O O . ALA A 1 202 ? 11.718 23.810 2.595 1.00 36.75 202 ALA A O 1
ATOM 1482 N N . ASP A 1 203 ? 12.953 23.963 0.712 1.00 42.16 203 ASP A N 1
ATOM 1483 C CA . ASP A 1 203 ? 14.192 24.356 1.362 1.00 42.16 203 ASP A CA 1
ATOM 1484 C C . ASP A 1 203 ? 13.946 25.654 2.142 1.00 42.16 203 ASP A C 1
ATOM 1486 O O . ASP A 1 203 ? 13.595 26.684 1.566 1.00 42.16 203 ASP A O 1
ATOM 1490 N N . GLY A 1 204 ? 14.106 25.591 3.466 1.00 45.56 204 GLY A N 1
ATOM 1491 C CA . GLY A 1 204 ? 14.039 26.761 4.340 1.00 45.56 204 GLY A CA 1
ATOM 1492 C C . GLY A 1 204 ? 12.887 26.772 5.342 1.00 45.56 204 GLY A C 1
ATOM 1493 O O . GLY A 1 204 ? 12.119 27.727 5.388 1.00 45.56 204 GLY A O 1
ATOM 1494 N N . GLN A 1 205 ? 12.811 25.779 6.228 1.00 36.53 205 GLN A N 1
ATOM 1495 C CA . GLN A 1 205 ? 12.195 26.003 7.536 1.00 36.53 205 GLN A CA 1
ATOM 1496 C C . GLN A 1 205 ? 12.929 25.201 8.608 1.00 36.53 205 GLN A C 1
ATOM 1498 O O . GLN A 1 205 ? 13.126 23.993 8.481 1.00 36.53 205 GLN A O 1
ATOM 1503 N N . ALA A 1 206 ? 13.402 25.933 9.618 1.00 39.22 206 ALA A N 1
ATOM 1504 C CA . ALA A 1 206 ? 14.156 25.431 10.753 1.00 39.22 206 ALA A CA 1
ATOM 1505 C C . ALA A 1 206 ? 13.463 24.225 11.395 1.00 39.22 206 ALA A C 1
ATOM 1507 O O . ALA A 1 206 ? 12.236 24.187 11.505 1.00 39.22 206 ALA A O 1
ATOM 1508 N N . SER A 1 207 ? 14.272 23.255 11.822 1.00 34.41 207 SER A N 1
ATOM 1509 C CA . SER A 1 207 ? 13.839 22.133 12.648 1.00 34.41 207 SER A CA 1
ATOM 1510 C C . SER A 1 207 ? 12.914 22.627 13.765 1.00 34.41 207 SER A C 1
ATOM 1512 O O . SER A 1 207 ? 13.351 23.472 14.548 1.00 34.41 207 SER A O 1
ATOM 1514 N N . PRO A 1 208 ? 11.674 22.122 13.884 1.00 39.44 208 PRO A N 1
ATOM 1515 C CA . PRO A 1 208 ? 10.942 22.300 15.119 1.00 39.44 208 PRO A CA 1
ATOM 1516 C C . PRO A 1 208 ? 11.695 21.509 16.188 1.00 39.44 208 PRO A C 1
ATOM 1518 O O . PRO A 1 208 ? 11.962 20.312 16.033 1.00 39.44 208 PRO A O 1
ATOM 1521 N N . GLU A 1 209 ? 12.106 22.216 17.235 1.00 38.88 209 GLU A N 1
ATOM 1522 C CA . GLU A 1 209 ? 12.567 21.611 18.475 1.00 38.88 209 GLU A CA 1
ATOM 1523 C C . GLU A 1 209 ? 11.549 20.557 18.925 1.00 38.88 209 GLU A C 1
ATOM 1525 O O . GLU A 1 209 ? 10.339 20.700 18.735 1.00 38.88 209 GLU A O 1
ATOM 1530 N N . LYS A 1 210 ? 12.065 19.453 19.468 1.00 40.06 210 LYS A N 1
ATOM 1531 C CA . LYS A 1 210 ? 11.261 18.368 20.030 1.00 40.06 210 LYS A CA 1
ATOM 1532 C C . LYS A 1 210 ? 10.204 18.956 20.977 1.00 40.06 210 LYS A C 1
ATOM 1534 O O . LYS A 1 210 ? 10.592 19.675 21.895 1.00 40.06 210 LYS A O 1
ATOM 1539 N N . PRO A 1 211 ? 8.910 18.629 20.828 1.00 42.88 211 PRO A N 1
ATOM 1540 C CA . PRO A 1 211 ? 7.958 18.925 21.880 1.00 42.88 211 PRO A CA 1
ATOM 1541 C C . PRO A 1 211 ? 8.183 17.916 23.012 1.00 42.88 211 PRO A C 1
ATOM 1543 O O . PRO A 1 211 ? 7.689 16.789 22.970 1.00 42.88 211 PRO A O 1
ATOM 1546 N N . ASP A 1 212 ? 8.951 18.323 24.023 1.00 47.62 212 ASP A N 1
ATOM 1547 C CA . ASP A 1 212 ? 8.982 17.709 25.357 1.00 47.62 212 ASP A CA 1
ATOM 1548 C C . ASP A 1 212 ? 7.670 18.021 26.107 1.00 47.62 212 ASP A C 1
ATOM 1550 O O . ASP A 1 212 ? 7.678 18.566 27.208 1.00 47.62 212 ASP A O 1
ATOM 1554 N N . ASP A 1 213 ? 6.519 17.702 25.507 1.00 52.31 213 ASP A N 1
ATOM 1555 C CA . ASP A 1 213 ? 5.221 18.187 25.991 1.00 52.31 213 ASP A CA 1
ATOM 1556 C C . ASP A 1 213 ? 4.297 17.087 26.522 1.00 52.31 213 ASP A C 1
ATOM 1558 O O . ASP A 1 213 ? 3.109 16.980 26.219 1.00 52.31 213 ASP A O 1
ATOM 1562 N N . LEU A 1 214 ? 4.862 16.247 27.392 1.00 52.22 214 LEU A N 1
ATOM 1563 C CA . LEU A 1 214 ? 4.061 15.497 28.367 1.00 52.22 214 LEU A CA 1
ATOM 1564 C C . LEU A 1 214 ? 3.430 16.434 29.420 1.00 52.22 214 LEU A C 1
ATOM 1566 O O . LEU A 1 214 ? 2.482 16.038 30.101 1.00 52.22 214 LEU A O 1
ATOM 1570 N N . GLY A 1 215 ? 3.938 17.667 29.544 1.00 52.81 215 GLY A N 1
ATOM 1571 C CA . GLY A 1 215 ? 3.418 18.705 30.434 1.00 52.81 215 GLY A CA 1
ATOM 1572 C C . GLY A 1 215 ? 2.023 19.184 30.033 1.00 52.81 215 GLY A C 1
ATOM 1573 O O . GLY A 1 215 ? 1.130 19.219 30.885 1.00 52.81 215 GLY A O 1
ATOM 1574 N N . ASP A 1 216 ? 1.801 19.452 28.746 1.00 53.88 216 ASP A N 1
ATOM 1575 C CA . ASP A 1 216 ? 0.515 19.948 28.249 1.00 53.88 216 ASP A CA 1
ATOM 1576 C C . ASP A 1 216 ? -0.608 18.909 28.322 1.00 53.88 216 ASP A C 1
ATOM 1578 O O . ASP A 1 216 ? -1.746 19.241 28.661 1.00 53.88 216 ASP A O 1
ATOM 1582 N N . VAL A 1 217 ? -0.307 17.622 28.126 1.00 59.75 217 VAL A N 1
ATOM 1583 C CA . VAL A 1 217 ? -1.313 16.554 28.285 1.00 59.75 217 VAL A CA 1
ATOM 1584 C C . VAL A 1 217 ? -1.776 16.449 29.746 1.00 59.75 217 VAL A C 1
ATOM 1586 O O . VAL A 1 217 ? -2.971 16.305 30.020 1.00 59.75 217 VAL A O 1
ATOM 1589 N N . LEU A 1 218 ? -0.851 16.591 30.702 1.00 57.31 218 LEU A N 1
ATOM 1590 C CA . LEU A 1 218 ? -1.154 16.618 32.138 1.00 57.31 218 LEU A CA 1
ATOM 1591 C C . LEU A 1 218 ? -1.922 17.881 32.550 1.00 57.31 218 LEU A C 1
ATOM 1593 O O . LEU A 1 218 ? -2.814 17.804 33.399 1.00 57.31 218 LEU A O 1
ATOM 1597 N N . ALA A 1 219 ? -1.624 19.028 31.938 1.00 61.34 219 ALA A N 1
ATOM 1598 C CA . ALA A 1 219 ? -2.349 20.274 32.172 1.00 61.34 219 ALA A CA 1
ATOM 1599 C C . ALA A 1 219 ? -3.799 20.199 31.661 1.00 61.34 219 ALA A C 1
ATOM 1601 O O . ALA A 1 219 ? -4.721 20.586 32.383 1.00 61.34 219 ALA A O 1
ATOM 1602 N N . VAL A 1 220 ? -4.019 19.620 30.475 1.00 69.31 220 VAL A N 1
ATOM 1603 C CA . VAL A 1 220 ? -5.359 19.394 29.903 1.00 69.31 220 VAL A CA 1
ATOM 1604 C C . VAL A 1 220 ? -6.169 18.405 30.749 1.00 69.31 220 VAL A C 1
ATOM 1606 O O . VAL A 1 220 ? -7.332 18.670 31.054 1.00 69.31 220 VAL A O 1
ATOM 1609 N N . LEU A 1 221 ? -5.558 17.308 31.214 1.00 66.38 221 LEU A N 1
ATOM 1610 C CA . LEU A 1 221 ? -6.212 16.340 32.109 1.00 66.38 221 LEU A CA 1
ATOM 1611 C C . LEU A 1 221 ? -6.616 16.966 33.452 1.00 66.38 221 LEU A C 1
ATOM 1613 O O . LEU A 1 221 ? -7.715 16.718 33.954 1.00 66.38 221 LEU A O 1
ATOM 1617 N N . LYS A 1 222 ? -5.766 17.834 34.012 1.00 65.31 222 LYS A N 1
ATOM 1618 C CA . LYS A 1 222 ? -6.049 18.542 35.266 1.00 65.31 222 LYS A CA 1
ATOM 1619 C C . LYS A 1 222 ? -7.139 19.606 35.097 1.00 65.31 222 LYS A C 1
ATOM 1621 O O . LYS A 1 222 ? -7.991 19.743 35.973 1.00 65.31 222 LYS A O 1
ATOM 1626 N N . ALA A 1 223 ? -7.159 20.313 33.965 1.00 65.69 223 ALA A N 1
ATOM 1627 C CA . ALA A 1 223 ? -8.213 21.269 33.617 1.00 65.69 223 ALA A CA 1
ATOM 1628 C C . ALA A 1 223 ? -9.572 20.586 33.361 1.00 65.69 223 ALA A C 1
ATOM 1630 O O . ALA A 1 223 ? -10.614 21.154 33.679 1.00 65.69 223 ALA A O 1
ATOM 1631 N N . ALA A 1 224 ? -9.565 19.343 32.868 1.00 68.50 224 ALA A N 1
ATOM 1632 C CA . ALA A 1 224 ? -10.756 18.508 32.699 1.00 68.50 224 ALA A CA 1
ATOM 1633 C C . ALA A 1 224 ? -11.275 17.877 34.012 1.00 68.50 224 ALA A C 1
ATOM 1635 O O . ALA A 1 224 ? -12.237 17.109 33.991 1.00 68.50 224 ALA A O 1
ATOM 1636 N N . GLY A 1 225 ? -10.664 18.189 35.163 1.00 46.03 225 GLY A N 1
ATOM 1637 C CA . GLY A 1 225 ? -11.094 17.690 36.472 1.00 46.03 225 GLY A CA 1
ATOM 1638 C C . GLY A 1 225 ? -10.703 16.236 36.755 1.00 46.03 225 GLY A C 1
ATOM 1639 O O . GLY A 1 225 ? -11.247 15.628 37.679 1.00 46.03 225 GLY A O 1
ATOM 1640 N N . VAL A 1 226 ? -9.764 15.669 35.989 1.00 62.41 226 VAL A N 1
ATOM 1641 C CA . VAL A 1 226 ? -9.207 14.341 36.262 1.00 62.41 226 VAL A CA 1
ATOM 1642 C C . VAL A 1 226 ? -8.180 14.470 37.384 1.00 62.41 226 VAL A C 1
ATOM 1644 O O . VAL A 1 226 ? -7.006 14.764 37.171 1.00 62.41 226 VAL A O 1
ATOM 1647 N N . SER A 1 227 ? -8.638 14.276 38.616 1.00 53.12 227 SER A N 1
ATOM 1648 C CA . SER A 1 227 ? -7.762 14.158 39.779 1.00 53.12 227 SER A CA 1
ATOM 1649 C C . SER A 1 227 ? -7.071 12.793 39.752 1.00 53.12 227 SER A C 1
ATOM 1651 O O . SER A 1 227 ? -7.744 11.768 39.880 1.00 53.12 227 SER A O 1
ATOM 1653 N N . SER A 1 228 ? -5.739 12.758 39.632 1.00 47.94 228 SER A N 1
ATOM 1654 C CA . SER A 1 228 ? -4.971 11.548 39.955 1.00 47.94 228 SER A CA 1
ATOM 1655 C C . SER A 1 228 ? -5.313 11.106 41.382 1.00 47.94 228 SER A C 1
ATOM 1657 O O . SER A 1 228 ? -5.282 11.950 42.285 1.00 47.94 228 SER A O 1
ATOM 1659 N N . PRO A 1 229 ? -5.632 9.821 41.629 1.00 44.72 229 PRO A N 1
ATOM 1660 C CA . PRO A 1 229 ? -5.741 9.327 42.991 1.00 44.72 229 PRO A CA 1
ATOM 1661 C C . PRO A 1 229 ? -4.391 9.551 43.674 1.00 44.72 229 PRO A C 1
ATOM 1663 O O . PRO A 1 229 ? -3.351 9.123 43.171 1.00 44.72 229 PRO A O 1
ATOM 1666 N N . ALA A 1 230 ? -4.416 10.295 44.779 1.00 41.78 230 ALA A N 1
ATOM 1667 C CA . ALA A 1 230 ? -3.252 10.535 45.610 1.00 41.78 230 ALA A CA 1
ATOM 1668 C C . ALA A 1 230 ? -2.560 9.201 45.908 1.00 41.78 230 ALA A C 1
ATOM 1670 O O . ALA A 1 230 ? -3.217 8.221 46.266 1.00 41.78 230 ALA A O 1
ATOM 1671 N N . ALA A 1 231 ? -1.240 9.188 45.728 1.00 43.44 231 ALA A N 1
ATOM 1672 C CA . ALA A 1 231 ? -0.376 8.104 46.145 1.00 43.44 231 ALA A CA 1
ATOM 1673 C C . ALA A 1 231 ? -0.642 7.816 47.627 1.00 43.44 231 ALA A C 1
ATOM 1675 O O . ALA A 1 231 ? -0.255 8.586 48.504 1.00 43.44 231 ALA A O 1
ATOM 1676 N N . ALA A 1 232 ? -1.350 6.722 47.894 1.00 40.72 232 ALA A N 1
ATOM 1677 C CA . ALA A 1 232 ? -1.368 6.124 49.208 1.00 40.72 232 ALA A CA 1
ATOM 1678 C C . ALA A 1 232 ? 0.003 5.475 49.398 1.00 40.72 232 ALA A C 1
ATOM 1680 O O . ALA A 1 232 ? 0.280 4.391 48.885 1.00 40.72 232 ALA A O 1
ATOM 1681 N N . GLU A 1 233 ? 0.875 6.176 50.114 1.00 50.78 233 GLU A N 1
ATOM 1682 C CA . GLU A 1 233 ? 1.943 5.532 50.854 1.00 50.78 233 GLU A CA 1
ATOM 1683 C C . GLU A 1 233 ? 1.307 4.479 51.772 1.00 50.78 233 GLU A C 1
ATOM 1685 O O . GLU A 1 233 ? 0.651 4.800 52.761 1.00 50.78 233 GLU A O 1
ATOM 1690 N N . SER A 1 234 ? 1.482 3.202 51.446 1.00 43.12 234 SER A N 1
ATOM 1691 C CA . SER A 1 234 ? 1.449 2.151 52.456 1.00 43.12 234 SER A CA 1
ATOM 1692 C C . SER A 1 234 ? 2.475 1.084 52.102 1.00 43.12 234 SER A C 1
ATOM 1694 O O . SER A 1 234 ? 2.205 0.125 51.376 1.00 43.12 234 SE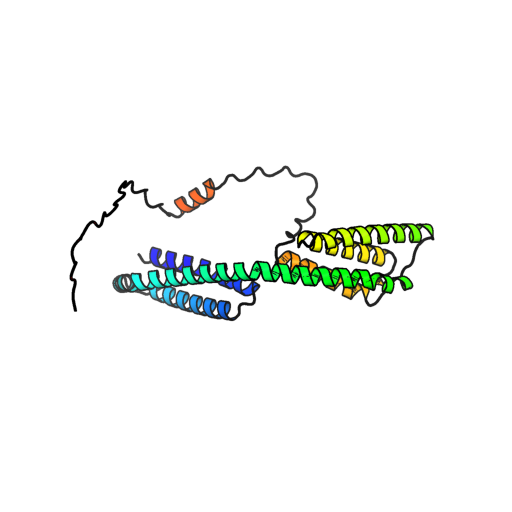R A O 1
ATOM 1696 N N . SER A 1 235 ? 3.673 1.272 52.650 1.00 51.41 235 SER A N 1
ATOM 1697 C CA . SER A 1 235 ? 4.569 0.181 53.016 1.00 51.41 235 SER A CA 1
ATOM 1698 C C . SER A 1 235 ? 3.776 -0.919 53.718 1.00 51.41 235 SER A C 1
ATOM 1700 O O . SER A 1 235 ? 3.117 -0.67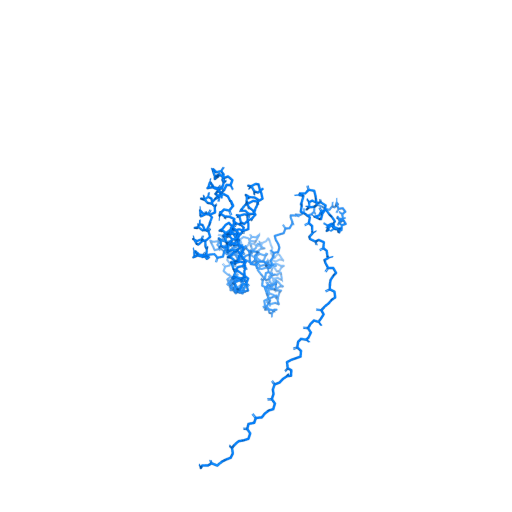3 54.726 1.00 51.41 235 SER A O 1
ATOM 1702 N N . GLY A 1 236 ? 3.855 -2.135 53.190 1.00 40.91 236 GLY A N 1
ATOM 1703 C CA . GLY A 1 236 ? 3.179 -3.289 53.767 1.00 40.91 236 GLY A CA 1
ATOM 1704 C C . GLY A 1 236 ? 3.405 -4.544 52.941 1.00 40.91 236 GLY A C 1
ATOM 1705 O O . GLY A 1 236 ? 2.470 -5.079 52.355 1.00 40.91 236 GLY A O 1
ATOM 1706 N N . HIS A 1 237 ? 4.649 -5.021 52.876 1.00 43.53 237 HIS A N 1
ATOM 1707 C CA . HIS A 1 237 ? 4.934 -6.379 52.415 1.00 43.53 237 HIS A CA 1
ATOM 1708 C C . HIS A 1 237 ? 4.374 -7.381 53.434 1.00 43.53 237 HIS A C 1
ATOM 1710 O O . HIS A 1 237 ? 5.049 -7.769 54.383 1.00 43.53 237 HIS A O 1
ATOM 1716 N N . GLY A 1 238 ? 3.120 -7.787 53.247 1.00 41.66 238 GLY A N 1
ATOM 1717 C CA . GLY A 1 238 ? 2.528 -8.929 53.933 1.00 41.66 238 GLY A CA 1
ATOM 1718 C C . GLY A 1 238 ? 2.973 -10.231 53.274 1.00 41.66 238 GLY A C 1
ATOM 1719 O O . GLY A 1 238 ? 2.249 -10.786 52.452 1.00 41.66 238 GLY A O 1
ATOM 1720 N N . LEU A 1 239 ? 4.165 -10.720 53.622 1.00 46.78 239 LEU A N 1
ATOM 1721 C CA . LEU A 1 239 ? 4.518 -12.125 53.425 1.00 46.78 239 LEU A CA 1
ATOM 1722 C C . LEU A 1 239 ? 3.767 -12.938 54.484 1.00 46.78 239 LEU A C 1
ATOM 1724 O O . LEU A 1 239 ? 4.190 -13.022 55.634 1.00 46.78 239 LEU A O 1
ATOM 1728 N N . ALA A 1 240 ? 2.624 -13.505 54.101 1.00 46.03 240 ALA A N 1
ATOM 1729 C CA . ALA A 1 240 ? 1.963 -14.528 54.896 1.00 46.03 240 ALA A CA 1
ATOM 1730 C C . ALA A 1 240 ? 2.755 -15.837 54.763 1.00 46.03 240 ALA A C 1
ATOM 1732 O O . ALA A 1 240 ? 2.602 -16.607 53.816 1.00 46.03 240 ALA A O 1
ATOM 1733 N N . GLU A 1 241 ? 3.638 -16.034 55.733 1.00 46.88 241 GLU A N 1
ATOM 1734 C CA . GLU A 1 241 ? 4.299 -17.283 56.073 1.00 46.88 241 GLU A CA 1
ATOM 1735 C C . GLU A 1 241 ? 3.240 -18.309 56.502 1.00 46.88 241 GLU A C 1
ATOM 1737 O O . GLU A 1 241 ? 2.706 -18.248 57.607 1.00 46.88 241 GLU A O 1
ATOM 1742 N N . ASN A 1 242 ? 2.904 -19.253 55.619 1.00 47.53 242 ASN A N 1
ATOM 1743 C CA . ASN A 1 242 ? 2.060 -20.386 55.987 1.00 47.53 242 ASN A CA 1
ATOM 1744 C C . ASN A 1 242 ? 2.948 -21.553 56.442 1.00 47.53 242 ASN A C 1
ATOM 1746 O O . ASN A 1 242 ? 3.239 -22.481 55.687 1.00 47.53 242 ASN A O 1
ATOM 1750 N N . GLN A 1 243 ? 3.415 -21.468 57.691 1.00 50.47 243 GLN A N 1
ATOM 1751 C CA . GLN A 1 243 ? 3.863 -22.626 58.458 1.00 50.47 243 GLN A CA 1
ATOM 1752 C C . GLN A 1 243 ? 2.650 -23.305 59.100 1.00 50.47 243 GLN A C 1
ATOM 1754 O O . GLN A 1 243 ? 2.040 -22.752 60.009 1.00 50.47 243 GLN A O 1
ATOM 1759 N N . THR A 1 244 ? 2.326 -24.516 58.651 1.00 46.22 244 THR A N 1
ATOM 1760 C CA . THR A 1 244 ? 1.765 -25.659 59.410 1.00 46.22 244 THR A CA 1
ATOM 1761 C C . THR A 1 244 ? 1.450 -26.746 58.370 1.00 46.22 244 THR A C 1
ATOM 1763 O O . THR A 1 244 ? 0.929 -26.449 57.308 1.00 46.22 244 THR A O 1
ATOM 1766 N N . SER A 1 245 ? 1.759 -28.030 58.520 1.00 48.94 245 SER A N 1
ATOM 1767 C CA . SER A 1 245 ? 1.975 -28.838 59.710 1.00 48.94 245 SER A CA 1
ATOM 1768 C C . SER A 1 245 ? 2.645 -30.159 59.294 1.00 48.94 245 SER A C 1
ATOM 1770 O O . SER A 1 245 ? 2.276 -30.769 58.290 1.00 48.94 245 SER A O 1
ATOM 1772 N N . LYS A 1 246 ? 3.618 -30.605 60.093 1.00 52.16 246 LYS A N 1
ATOM 1773 C CA . LYS A 1 246 ? 4.089 -31.994 60.154 1.00 52.16 246 LYS A CA 1
ATOM 1774 C C . LYS A 1 246 ? 2.972 -32.893 60.694 1.00 52.16 246 LYS A C 1
ATOM 1776 O O . LYS A 1 246 ? 2.398 -32.581 61.730 1.00 52.16 246 LYS A O 1
ATOM 1781 N N . GLY A 1 247 ? 2.833 -34.091 60.132 1.00 48.66 247 GLY A N 1
ATOM 1782 C CA . GLY A 1 247 ? 2.341 -35.247 60.889 1.00 48.66 247 GLY A CA 1
ATOM 1783 C C . GLY A 1 247 ? 1.499 -36.203 60.060 1.00 48.66 247 GLY A C 1
ATOM 1784 O O . GLY A 1 247 ? 0.381 -35.869 59.689 1.00 48.66 247 GLY A O 1
ATOM 1785 N N . GLY A 1 248 ? 2.017 -37.405 59.803 1.00 51.47 248 GLY A N 1
ATOM 1786 C CA . GLY A 1 248 ? 1.215 -38.456 59.182 1.00 51.47 248 GLY A CA 1
ATOM 1787 C C . GLY A 1 248 ? 1.983 -39.665 58.670 1.00 51.47 248 GLY A C 1
ATOM 1788 O O . GLY A 1 248 ? 1.695 -40.154 57.587 1.00 51.47 248 GLY A O 1
ATOM 1789 N N . GLU A 1 249 ? 2.970 -40.138 59.424 1.00 60.78 249 GLU A N 1
ATOM 1790 C CA . GLU A 1 249 ? 3.492 -41.494 59.285 1.00 60.78 249 GLU A CA 1
ATOM 1791 C C . GLU A 1 249 ? 2.382 -42.491 59.661 1.00 60.78 249 GLU A C 1
ATOM 1793 O O . GLU A 1 249 ? 1.974 -42.520 60.818 1.00 60.78 249 GLU A O 1
ATOM 1798 N N . VAL A 1 250 ? 1.909 -43.326 58.726 1.00 63.31 250 VAL A N 1
ATOM 1799 C CA . VAL A 1 250 ? 1.332 -44.638 59.065 1.00 63.31 250 VAL A CA 1
ATOM 1800 C C . VAL A 1 250 ? 1.796 -45.676 58.053 1.00 63.31 250 VAL A C 1
ATOM 1802 O O . VAL A 1 250 ? 1.521 -45.627 56.858 1.00 63.31 250 VAL A O 1
ATOM 1805 N N . ARG A 1 251 ? 2.536 -46.628 58.606 1.00 65.94 251 ARG A N 1
ATOM 1806 C CA . ARG A 1 251 ? 3.059 -47.844 58.008 1.00 65.94 251 ARG A CA 1
ATOM 1807 C C . ARG A 1 251 ? 2.042 -48.974 58.238 1.00 65.94 251 ARG A C 1
ATOM 1809 O O . ARG A 1 251 ? 1.490 -49.059 59.330 1.00 65.94 251 ARG A O 1
ATOM 1816 N N . ARG A 1 252 ? 2.003 -49.912 57.285 1.00 60.47 252 ARG A N 1
ATOM 1817 C CA . ARG A 1 252 ? 1.536 -51.318 57.339 1.00 60.47 252 ARG A CA 1
ATOM 1818 C C . ARG A 1 252 ? 0.119 -51.644 56.857 1.00 60.47 252 ARG A C 1
ATOM 1820 O O . ARG A 1 252 ? -0.877 -51.164 57.383 1.00 60.47 252 ARG A O 1
ATOM 1827 N N . GLY A 1 253 ? 0.137 -52.604 55.936 1.00 61.06 253 GLY A N 1
ATOM 1828 C CA . GLY A 1 253 ? -0.916 -53.451 55.404 1.00 61.06 253 GLY A CA 1
ATOM 1829 C C . GLY A 1 253 ? -0.284 -54.234 54.270 1.00 61.06 253 GLY A C 1
ATOM 1830 O O . GLY A 1 253 ? -0.553 -53.851 53.118 1.00 61.06 253 GLY A O 1
#

pLDDT: mean 80.85, std 19.56, range [34.41, 98.44]

Secondary structure (DSSP, 8-state):
-HHHHHHHHHHHHHHHHHHHHHHHHTT-HHHHHHHHHHHHHHHHHHHHHHH--HHHHHHHHHHHHHHHHHHHHHHHHHHHHHHHHHHHHHHHHHHHHHHHHHHHHHGGGGGGGG---SSHHHHHHHHHHHHHHHHHHHHHHHT-SHHHHHHHHHHHHHHHHHHHHTTGGGSHHHHHHHHHHHHHHHHHHHTTSS--------S----PPP---HHHHHHHHHHTT-PPPP-----------------------

Radius of gyration: 31.02 Å; chains: 1; bounding box: 60×80×92 Å